Protein AF-A0A7C4N8E3-F1 (afdb_monomer_lite)

Structure (mmCIF, N/CA/C/O backbone):
data_AF-A0A7C4N8E3-F1
#
_entry.id   AF-A0A7C4N8E3-F1
#
loop_
_atom_site.group_PDB
_atom_site.id
_atom_site.type_symbol
_atom_site.label_atom_id
_atom_site.label_alt_id
_atom_site.label_comp_id
_atom_site.label_asym_id
_atom_site.label_entity_id
_atom_site.label_seq_id
_atom_site.pdbx_PDB_ins_code
_atom_site.Cartn_x
_atom_site.Cartn_y
_atom_site.Cartn_z
_atom_site.occupancy
_atom_site.B_iso_or_equiv
_atom_site.auth_seq_id
_atom_site.auth_comp_id
_atom_site.auth_asym_id
_atom_site.auth_atom_id
_atom_site.pdbx_PDB_model_num
ATOM 1 N N . GLY A 1 1 ? 19.511 17.514 -14.062 1.00 66.38 1 GLY A N 1
ATOM 2 C CA . GLY A 1 1 ? 20.733 16.800 -14.488 1.00 66.38 1 GLY A CA 1
ATOM 3 C C . GLY A 1 1 ? 20.417 15.510 -15.228 1.00 66.38 1 GLY A C 1
ATOM 4 O O . GLY A 1 1 ? 20.481 15.489 -16.450 1.00 66.38 1 GLY A O 1
ATOM 5 N N . LEU A 1 2 ? 20.024 14.453 -14.507 1.00 67.62 2 LEU A N 1
ATOM 6 C CA . LEU A 1 2 ? 19.827 13.100 -15.057 1.00 67.62 2 LEU A CA 1
ATOM 7 C C . LEU A 1 2 ? 18.689 12.976 -16.085 1.00 67.62 2 LEU A C 1
ATOM 9 O O . LEU A 1 2 ? 18.883 12.350 -17.120 1.00 67.62 2 LEU A O 1
ATOM 13 N N . ALA A 1 3 ? 17.544 13.628 -15.860 1.00 70.81 3 ALA A N 1
ATOM 14 C CA . ALA A 1 3 ? 16.432 13.615 -16.818 1.00 70.81 3 ALA A CA 1
ATOM 15 C C . ALA A 1 3 ? 16.808 14.249 -18.175 1.00 70.81 3 ALA A C 1
ATOM 17 O O . ALA A 1 3 ? 16.465 13.722 -19.230 1.00 70.81 3 ALA A O 1
ATOM 18 N N . GLY A 1 4 ? 17.581 15.343 -18.157 1.00 76.69 4 GLY A N 1
ATOM 19 C CA . GLY A 1 4 ? 18.091 15.984 -19.374 1.00 76.69 4 GLY A CA 1
ATOM 20 C C . GLY A 1 4 ? 19.106 15.109 -20.116 1.00 76.69 4 GLY A C 1
ATOM 21 O O . GLY A 1 4 ? 19.038 14.989 -21.338 1.00 76.69 4 GLY A O 1
ATOM 22 N N . LEU A 1 5 ? 19.999 14.435 -19.381 1.00 78.38 5 LEU A N 1
ATOM 23 C CA . LEU A 1 5 ? 20.924 13.455 -19.954 1.00 78.38 5 LEU A CA 1
ATOM 24 C C . LEU A 1 5 ? 20.163 12.292 -20.607 1.00 78.38 5 LEU A C 1
ATOM 26 O O . LEU A 1 5 ? 20.451 11.953 -21.753 1.00 78.38 5 LEU A O 1
ATOM 30 N N . PHE A 1 6 ? 19.164 11.731 -19.920 1.00 74.19 6 PHE A N 1
ATOM 31 C CA . PHE A 1 6 ? 18.303 10.681 -20.465 1.00 74.19 6 PHE A CA 1
ATOM 32 C C . PHE A 1 6 ? 17.595 11.142 -21.741 1.00 74.19 6 PHE A C 1
ATOM 34 O O . PHE A 1 6 ? 17.637 10.428 -22.735 1.00 74.19 6 PHE A O 1
ATOM 41 N N . GLY A 1 7 ? 17.030 12.354 -21.766 1.00 77.19 7 GLY A N 1
ATOM 42 C CA . GLY A 1 7 ? 16.389 12.914 -22.959 1.00 77.19 7 GLY A CA 1
ATOM 43 C C . GLY A 1 7 ? 17.339 13.027 -24.158 1.00 77.19 7 GLY A C 1
ATOM 44 O O . GLY A 1 7 ? 16.994 12.608 -25.262 1.00 77.19 7 GLY A O 1
ATOM 45 N N . ILE A 1 8 ? 18.566 13.515 -23.950 1.00 81.75 8 ILE A N 1
ATOM 46 C CA . ILE A 1 8 ? 19.578 13.616 -25.018 1.00 81.75 8 ILE A CA 1
ATOM 47 C C . ILE A 1 8 ? 20.002 12.226 -25.513 1.00 81.75 8 ILE A C 1
ATOM 49 O O . ILE A 1 8 ? 20.105 12.011 -26.725 1.00 81.75 8 ILE A O 1
ATOM 53 N N . LEU A 1 9 ? 20.243 11.287 -24.591 1.00 80.06 9 LEU A N 1
ATOM 54 C CA . LEU A 1 9 ? 20.583 9.895 -24.904 1.00 80.06 9 LEU A CA 1
ATOM 55 C C . LEU A 1 9 ? 19.455 9.211 -25.674 1.00 80.06 9 LEU A C 1
ATOM 57 O O . LEU A 1 9 ? 19.713 8.538 -26.670 1.00 80.06 9 LEU A O 1
ATOM 61 N N . PHE A 1 10 ? 18.216 9.431 -25.247 1.00 76.00 10 PHE A N 1
ATOM 62 C CA . PHE A 1 10 ? 17.025 8.886 -25.869 1.00 76.00 10 PHE A CA 1
ATOM 63 C C . PHE A 1 10 ? 16.863 9.425 -27.287 1.00 76.00 10 PHE A C 1
ATOM 65 O O . PHE A 1 10 ? 16.769 8.635 -28.220 1.00 76.00 10 PHE A O 1
ATOM 72 N N . VAL A 1 11 ? 16.927 10.744 -27.500 1.00 80.44 11 VAL A N 1
ATOM 73 C CA . VAL A 1 11 ? 16.796 11.336 -28.843 1.00 80.44 11 VAL A CA 1
ATOM 74 C C . VAL A 1 11 ? 17.911 10.850 -29.767 1.00 80.44 11 VAL A C 1
ATOM 76 O O . VAL A 1 11 ? 17.629 10.418 -30.877 1.00 80.44 11 VAL A O 1
ATOM 79 N N . LYS A 1 12 ? 19.175 10.845 -29.325 1.00 79.19 12 LYS A N 1
ATOM 80 C CA . LYS A 1 12 ? 20.296 10.397 -30.173 1.00 79.19 12 LYS A CA 1
ATOM 81 C C . LYS A 1 12 ? 20.322 8.884 -30.404 1.00 79.19 12 LYS A C 1
ATOM 83 O O . LYS A 1 12 ? 20.766 8.448 -31.466 1.00 79.19 12 LYS A O 1
ATOM 88 N N . GLY A 1 13 ? 19.856 8.099 -29.436 1.00 69.06 13 GLY A N 1
ATOM 89 C CA . GLY A 1 13 ? 19.751 6.642 -29.518 1.00 69.06 13 GLY A CA 1
ATOM 90 C C . GLY A 1 13 ? 18.524 6.149 -30.293 1.00 69.06 13 GLY A C 1
ATOM 91 O O . GLY A 1 13 ? 18.556 5.033 -30.808 1.00 69.06 13 GLY A O 1
ATOM 92 N N . SER A 1 14 ? 17.477 6.975 -30.425 1.00 67.75 14 SER A N 1
ATOM 93 C CA . SER A 1 14 ? 16.179 6.584 -31.001 1.00 67.75 14 SER A CA 1
ATOM 94 C C . SER A 1 14 ? 15.998 6.829 -32.496 1.00 67.75 14 SER A C 1
ATOM 96 O O . SER A 1 14 ? 15.022 6.356 -33.077 1.00 67.75 14 SER A O 1
ATOM 98 N N . LEU A 1 15 ? 16.957 7.486 -33.155 1.00 62.22 15 LEU A N 1
ATOM 99 C CA . LEU A 1 15 ? 16.863 7.912 -34.562 1.00 62.22 15 LEU A CA 1
ATOM 100 C C . LEU A 1 15 ? 16.676 6.774 -35.590 1.00 62.22 15 LEU A C 1
ATOM 102 O O . LEU A 1 15 ? 16.518 7.060 -36.775 1.00 62.22 15 LEU A O 1
ATOM 106 N N . ARG A 1 16 ? 16.721 5.496 -35.185 1.00 65.25 16 ARG A N 1
ATOM 107 C CA . ARG A 1 16 ? 16.519 4.332 -36.072 1.00 65.25 16 ARG A CA 1
ATOM 108 C C . ARG A 1 16 ? 15.580 3.256 -35.518 1.00 65.25 16 ARG A C 1
ATOM 110 O O . ARG A 1 16 ? 15.604 2.133 -36.015 1.00 65.25 16 ARG A O 1
ATOM 117 N N . ILE A 1 17 ? 14.755 3.590 -34.528 1.00 69.94 17 ILE A N 1
ATOM 118 C CA . ILE A 1 17 ? 13.863 2.612 -33.896 1.00 69.94 17 ILE A CA 1
ATOM 119 C C . ILE A 1 17 ? 12.674 2.291 -34.801 1.00 69.94 17 ILE A C 1
ATOM 121 O O . ILE A 1 17 ? 12.115 3.158 -35.478 1.00 69.94 17 ILE A O 1
ATOM 125 N N . ASN A 1 18 ? 12.214 1.043 -34.742 1.00 79.81 18 ASN A N 1
ATOM 126 C CA . ASN A 1 18 ? 10.886 0.680 -35.226 1.00 79.81 18 ASN A CA 1
ATOM 127 C C . ASN A 1 18 ? 9.786 1.412 -34.425 1.00 79.81 18 ASN A C 1
ATOM 129 O O . ASN A 1 18 ? 9.334 0.930 -33.382 1.00 79.81 18 ASN A O 1
ATOM 133 N N . LEU A 1 19 ? 9.339 2.564 -34.937 1.00 81.00 19 LEU A N 1
ATOM 134 C CA . LEU A 1 19 ? 8.334 3.410 -34.286 1.00 81.00 19 LEU A CA 1
ATOM 135 C C . LEU A 1 19 ? 7.057 2.639 -33.936 1.00 81.00 19 LEU A C 1
ATOM 137 O O . LEU A 1 19 ? 6.502 2.848 -32.865 1.00 81.00 19 LEU A O 1
ATOM 141 N N . ARG A 1 20 ? 6.619 1.693 -34.776 1.00 86.19 20 ARG A N 1
ATOM 142 C CA . ARG A 1 20 ? 5.413 0.894 -34.508 1.00 86.19 20 ARG A CA 1
ATOM 143 C C . ARG A 1 20 ? 5.550 0.062 -33.233 1.00 86.19 20 ARG A C 1
ATOM 145 O O . ARG A 1 20 ? 4.636 0.063 -32.416 1.00 86.19 20 ARG A O 1
ATOM 152 N N . ARG A 1 21 ? 6.672 -0.643 -33.049 1.00 85.38 21 ARG A N 1
ATOM 153 C CA . ARG A 1 21 ? 6.919 -1.440 -31.832 1.00 85.38 21 ARG A CA 1
ATOM 154 C C . ARG A 1 21 ? 7.093 -0.551 -30.610 1.00 85.38 21 ARG A C 1
ATOM 156 O O . ARG A 1 21 ? 6.538 -0.853 -29.561 1.00 85.38 21 ARG A O 1
ATOM 163 N N . PHE A 1 22 ? 7.830 0.545 -30.771 1.00 84.62 22 PHE A N 1
ATOM 164 C CA . PHE A 1 22 ? 8.038 1.515 -29.705 1.00 84.62 22 PHE A CA 1
ATOM 165 C C . PHE A 1 22 ? 6.708 2.094 -29.208 1.00 84.62 22 PHE A C 1
ATOM 167 O O . PHE A 1 22 ? 6.406 1.959 -28.027 1.00 84.62 22 PHE A O 1
ATOM 174 N N . PHE A 1 23 ? 5.886 2.650 -30.105 1.00 87.88 23 PHE A N 1
ATOM 175 C CA . PHE A 1 23 ? 4.585 3.229 -29.757 1.00 87.88 23 PHE A CA 1
ATOM 176 C C . PHE A 1 23 ? 3.578 2.194 -29.253 1.00 87.88 23 PHE A C 1
ATOM 178 O O . PHE A 1 23 ? 2.777 2.513 -28.382 1.00 87.88 23 PHE A O 1
ATOM 185 N N . ALA A 1 24 ? 3.621 0.952 -29.746 1.00 90.56 24 ALA A N 1
ATOM 186 C CA . ALA A 1 24 ? 2.772 -0.113 -29.213 1.00 90.56 24 ALA A CA 1
ATOM 187 C C . ALA A 1 24 ? 3.111 -0.427 -27.746 1.00 90.56 24 ALA A C 1
ATOM 189 O O . ALA A 1 24 ? 2.210 -0.552 -26.920 1.00 90.56 24 ALA A O 1
ATOM 190 N N . VAL A 1 25 ? 4.402 -0.518 -27.409 1.00 89.69 25 VAL A N 1
ATOM 191 C CA . VAL A 1 25 ? 4.844 -0.816 -26.039 1.00 89.69 25 VAL A CA 1
ATOM 192 C C . VAL A 1 25 ? 4.636 0.374 -25.114 1.00 89.69 25 VAL A C 1
ATOM 194 O O . VAL A 1 25 ? 4.074 0.200 -24.037 1.00 89.69 25 VAL A O 1
ATOM 197 N N . THR A 1 26 ? 5.018 1.586 -25.518 1.00 87.12 26 THR A N 1
ATOM 198 C CA . THR A 1 26 ? 4.759 2.776 -24.695 1.00 87.12 26 THR A CA 1
ATOM 199 C C . THR A 1 26 ? 3.264 3.021 -24.521 1.00 87.12 26 THR A C 1
ATOM 201 O O . THR A 1 26 ? 2.840 3.325 -23.412 1.00 87.12 26 THR A O 1
ATOM 204 N N . GLY A 1 27 ? 2.454 2.812 -25.562 1.00 91.88 27 GLY A N 1
ATOM 205 C CA . GLY A 1 27 ? 0.995 2.894 -25.490 1.00 91.88 27 GLY A CA 1
ATOM 206 C C . GLY A 1 27 ? 0.394 1.891 -24.506 1.00 91.88 27 GLY A C 1
ATOM 207 O O . GLY A 1 27 ? -0.435 2.273 -23.683 1.00 91.88 27 GLY A O 1
ATOM 208 N N . LEU A 1 28 ? 0.858 0.635 -24.522 1.00 93.06 28 LEU A N 1
ATOM 209 C CA . LEU A 1 28 ? 0.438 -0.373 -23.544 1.00 93.06 28 LEU A CA 1
ATOM 210 C C . LEU A 1 28 ? 0.781 0.056 -22.113 1.00 93.06 28 LEU A C 1
ATOM 212 O O . LEU A 1 28 ? -0.074 -0.023 -21.234 1.00 93.06 28 LEU A O 1
ATOM 216 N N . VAL A 1 29 ? 2.004 0.536 -21.868 1.00 89.62 29 VAL A N 1
ATOM 217 C CA . VAL A 1 29 ? 2.392 0.955 -20.513 1.00 89.62 29 VAL A CA 1
ATOM 218 C C . VAL A 1 29 ? 1.624 2.198 -20.058 1.00 89.62 29 VAL A C 1
ATOM 220 O O . VAL A 1 29 ? 1.223 2.278 -18.899 1.00 89.62 29 VAL A O 1
ATOM 223 N N . LEU A 1 30 ? 1.353 3.144 -20.958 1.00 90.38 30 LEU A N 1
ATOM 224 C CA . LEU A 1 30 ? 0.494 4.290 -20.654 1.00 90.38 30 LEU A CA 1
ATOM 225 C C . LEU A 1 30 ? -0.927 3.849 -20.289 1.00 90.38 30 LEU A C 1
ATOM 227 O O . LEU A 1 30 ? -1.504 4.398 -19.357 1.00 90.38 30 LEU A O 1
ATOM 231 N N . LEU A 1 31 ? -1.475 2.831 -20.955 1.00 93.81 31 LEU A N 1
ATOM 232 C CA . LEU A 1 31 ? -2.786 2.277 -20.613 1.00 93.81 31 LEU A CA 1
ATOM 233 C C . LEU A 1 31 ? -2.777 1.653 -19.209 1.00 93.81 31 LEU A C 1
ATOM 235 O O . LEU A 1 31 ? -3.699 1.887 -18.430 1.00 93.81 31 LEU A O 1
ATOM 239 N N . VAL A 1 32 ? -1.703 0.947 -18.841 1.00 92.00 32 VAL A N 1
ATOM 240 C CA . VAL A 1 32 ? -1.506 0.442 -17.469 1.00 92.00 32 VAL A CA 1
ATOM 241 C C . VAL A 1 32 ? -1.446 1.591 -16.454 1.00 92.00 32 VAL A C 1
ATOM 243 O O . VAL A 1 32 ? -2.058 1.501 -15.390 1.00 92.00 32 VAL A O 1
ATOM 246 N N . LEU A 1 33 ? -0.767 2.697 -16.779 1.00 91.31 33 LEU A N 1
ATOM 247 C CA . LEU A 1 33 ? -0.725 3.886 -15.921 1.00 91.31 33 LEU A CA 1
ATOM 248 C C . LEU A 1 33 ? -2.118 4.509 -15.748 1.00 91.31 33 LEU A C 1
ATOM 250 O O . LEU A 1 33 ? -2.495 4.858 -14.633 1.00 91.31 33 LEU A O 1
ATOM 254 N N . VAL A 1 34 ? -2.895 4.617 -16.827 1.00 94.19 34 VAL A N 1
ATOM 255 C CA . VAL A 1 34 ? -4.281 5.104 -16.773 1.00 94.19 34 VAL A CA 1
ATOM 256 C C . VAL A 1 34 ? -5.134 4.194 -15.894 1.00 94.19 34 VAL A C 1
ATOM 258 O O . VAL A 1 34 ? -5.826 4.690 -15.010 1.00 94.19 34 VAL A O 1
ATOM 261 N N . ALA A 1 35 ? -5.042 2.873 -16.065 1.00 92.94 35 ALA A N 1
ATOM 262 C CA . ALA A 1 35 ? -5.764 1.915 -15.229 1.00 92.94 35 ALA A CA 1
ATOM 263 C C . ALA A 1 35 ? -5.405 2.067 -13.741 1.00 92.94 35 ALA A C 1
ATOM 265 O O . ALA A 1 35 ? -6.290 2.027 -12.887 1.00 92.94 35 ALA A O 1
ATOM 266 N N . ARG A 1 36 ? -4.127 2.316 -13.427 1.00 93.06 36 ARG A N 1
ATOM 267 C CA . ARG A 1 36 ? -3.678 2.614 -12.062 1.00 93.06 36 ARG A CA 1
ATOM 268 C C . ARG A 1 36 ? -4.306 3.896 -11.515 1.00 93.06 36 ARG A C 1
ATOM 270 O O . ARG A 1 36 ? -4.778 3.890 -10.383 1.0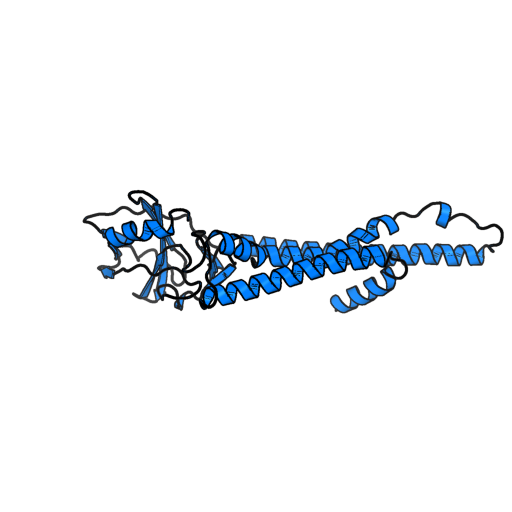0 93.06 36 ARG A O 1
ATOM 277 N N . LEU A 1 37 ? -4.312 4.980 -12.290 1.00 93.69 37 LEU A N 1
ATOM 278 C CA . LEU A 1 37 ? -4.919 6.246 -11.863 1.00 93.69 37 LEU A CA 1
ATOM 279 C C . LEU A 1 37 ? -6.419 6.081 -11.603 1.00 93.69 37 LEU A C 1
ATOM 281 O O . LEU A 1 37 ? -6.907 6.540 -10.577 1.00 93.69 37 LEU A O 1
ATOM 285 N N . VAL A 1 38 ? -7.121 5.356 -12.477 1.00 94.56 38 VAL A N 1
ATOM 286 C CA . VAL A 1 38 ? -8.542 5.027 -12.297 1.00 94.56 38 VAL A CA 1
ATOM 287 C C . VAL A 1 38 ? -8.762 4.194 -11.034 1.00 94.56 38 VAL A C 1
ATOM 289 O O . VAL A 1 38 ? -9.665 4.502 -10.263 1.00 94.56 38 VAL A O 1
ATOM 292 N N . ALA A 1 39 ? -7.933 3.177 -10.782 1.00 92.94 39 ALA A N 1
ATOM 293 C CA . ALA A 1 39 ? -8.012 2.388 -9.553 1.00 92.94 39 ALA A CA 1
ATOM 294 C C . ALA A 1 39 ? -7.780 3.254 -8.303 1.00 92.94 39 ALA A C 1
ATOM 296 O O . ALA A 1 39 ? -8.496 3.095 -7.320 1.00 92.94 39 ALA A O 1
ATOM 297 N N . GLY A 1 40 ? -6.841 4.205 -8.362 1.00 91.62 40 GLY A N 1
ATOM 298 C CA . GLY A 1 40 ? -6.623 5.201 -7.310 1.00 91.62 40 GLY A CA 1
ATOM 299 C C . GLY A 1 40 ? -7.859 6.061 -7.065 1.00 91.62 40 GLY A C 1
ATOM 300 O O . GLY A 1 40 ? -8.323 6.157 -5.939 1.00 91.62 40 GLY A O 1
ATOM 301 N N . SER A 1 41 ? -8.461 6.614 -8.117 1.00 92.81 41 SER A N 1
ATOM 302 C CA . SER A 1 41 ? -9.701 7.387 -7.979 1.00 92.81 41 SER A CA 1
ATOM 303 C C . SER A 1 41 ? -10.848 6.554 -7.405 1.00 92.81 41 SER A C 1
ATOM 305 O O . SER A 1 41 ? -11.580 7.034 -6.547 1.00 92.81 41 SER A O 1
ATOM 307 N N . LEU A 1 42 ? -11.001 5.300 -7.842 1.00 92.56 42 LEU A N 1
ATOM 308 C CA . LEU A 1 42 ? -12.001 4.388 -7.283 1.00 92.56 42 LEU A CA 1
ATOM 309 C C . LEU A 1 42 ? -11.760 4.129 -5.794 1.00 92.56 42 LEU A C 1
ATOM 311 O O . LEU A 1 42 ? -12.721 4.119 -5.033 1.00 92.56 42 LEU A O 1
ATOM 315 N N . HIS A 1 43 ? -10.501 3.966 -5.381 1.00 90.69 43 HIS A N 1
ATOM 316 C CA . HIS A 1 43 ? -10.134 3.811 -3.975 1.00 90.69 43 HIS A CA 1
ATOM 317 C C . HIS A 1 43 ? -10.635 4.986 -3.123 1.00 90.69 43 HIS A C 1
ATOM 319 O O . HIS A 1 43 ? -11.340 4.759 -2.142 1.00 90.69 43 HIS A O 1
ATOM 325 N N . GLU A 1 44 ? -10.366 6.223 -3.547 1.00 90.50 44 GLU A N 1
ATOM 326 C CA . GLU A 1 44 ? -10.842 7.433 -2.858 1.00 90.50 44 GLU A CA 1
ATOM 327 C C . GLU A 1 44 ? -12.379 7.494 -2.792 1.00 90.50 44 GLU A C 1
ATOM 329 O O . GLU A 1 44 ? -12.965 7.839 -1.766 1.00 90.50 44 GLU A O 1
ATOM 334 N N . PHE A 1 45 ? -13.071 7.100 -3.867 1.00 92.12 45 PHE A N 1
ATOM 335 C CA . PHE A 1 45 ? -14.536 7.061 -3.868 1.00 92.12 45 PHE A CA 1
ATOM 336 C C . PHE A 1 45 ? -15.121 5.996 -2.934 1.00 92.12 45 PHE A C 1
ATOM 338 O O . PHE A 1 45 ? -16.191 6.223 -2.361 1.00 92.12 45 PHE A O 1
ATOM 345 N N . PHE A 1 46 ? -14.449 4.852 -2.773 1.00 90.75 46 PHE A N 1
ATOM 346 C CA . PHE A 1 46 ? -14.844 3.839 -1.792 1.00 90.75 46 PHE A CA 1
ATOM 347 C C . PHE A 1 46 ? -14.631 4.331 -0.364 1.00 90.75 46 PHE A C 1
ATOM 349 O O . PHE A 1 46 ? -15.458 4.046 0.498 1.00 90.75 46 PHE A O 1
ATOM 356 N N . GLU A 1 47 ? -13.562 5.088 -0.122 1.00 88.56 47 GLU A N 1
ATOM 357 C CA . GLU A 1 47 ? -13.265 5.651 1.192 1.00 88.56 47 GLU A CA 1
ATOM 358 C C . GLU A 1 47 ? -14.317 6.668 1.646 1.00 88.56 47 GLU A C 1
ATOM 360 O O . GLU A 1 47 ? -14.782 6.614 2.784 1.00 88.56 47 GLU A O 1
ATOM 365 N N . VAL A 1 48 ? -14.761 7.542 0.739 1.00 88.69 48 VAL A N 1
ATOM 366 C CA . VAL A 1 48 ? -15.815 8.536 1.018 1.00 88.69 48 VAL A CA 1
ATOM 367 C C 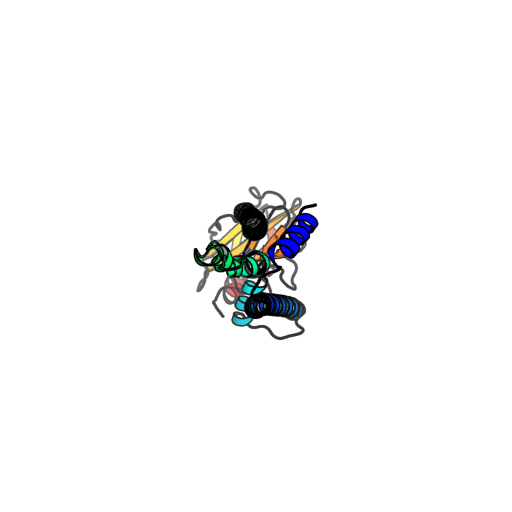. VAL A 1 48 ? -17.223 7.909 1.025 1.00 88.69 48 VAL A C 1
ATOM 369 O O . VAL A 1 48 ? -18.195 8.552 1.417 1.00 88.69 48 VAL A O 1
ATOM 372 N N . GLY A 1 49 ? -17.361 6.646 0.611 1.00 87.19 49 GLY A N 1
ATOM 373 C CA . GLY A 1 49 ? -18.647 5.947 0.554 1.00 87.19 49 GLY A CA 1
ATOM 374 C C . GLY A 1 49 ? -19.547 6.375 -0.611 1.00 87.19 49 GLY A C 1
ATOM 375 O O . GLY A 1 49 ? -20.749 6.119 -0.580 1.00 87.19 49 GLY A O 1
ATOM 376 N N . LEU A 1 50 ? -18.989 7.013 -1.649 1.00 89.75 50 LEU A N 1
ATOM 377 C CA . LEU A 1 50 ? -19.749 7.437 -2.833 1.00 89.75 50 LEU A CA 1
ATOM 378 C C . LEU A 1 50 ? -20.131 6.249 -3.730 1.00 89.75 50 LEU A C 1
ATOM 380 O O . LEU A 1 50 ? -21.163 6.274 -4.398 1.00 89.75 50 LEU A O 1
ATOM 384 N N . VAL A 1 51 ? -19.291 5.213 -3.758 1.00 89.44 51 VAL A N 1
ATOM 385 C CA . VAL A 1 51 ? -19.496 4.000 -4.559 1.00 89.44 51 VAL A CA 1
ATOM 386 C C . VAL A 1 51 ? -19.485 2.788 -3.624 1.00 89.44 51 VAL A C 1
ATOM 388 O O . VAL A 1 51 ? -18.621 2.715 -2.749 1.00 89.44 51 VAL A O 1
ATOM 391 N N . PRO A 1 52 ? -20.405 1.818 -3.779 1.00 87.38 52 PRO A N 1
ATOM 392 C CA . PRO A 1 52 ? -20.358 0.595 -2.989 1.00 87.38 52 PRO A CA 1
ATOM 393 C C . PRO A 1 52 ? -19.101 -0.212 -3.324 1.00 87.38 52 PRO A C 1
ATOM 395 O O . PRO A 1 52 ? -18.743 -0.385 -4.491 1.00 87.38 52 PRO A O 1
ATOM 398 N N . SER A 1 53 ? -18.447 -0.741 -2.295 1.00 86.56 53 SER A N 1
ATOM 399 C CA . SER A 1 53 ? -17.261 -1.581 -2.426 1.00 86.56 53 SER A CA 1
ATOM 400 C C . SER A 1 53 ? -17.554 -3.023 -2.013 1.00 86.56 53 SER A C 1
ATOM 402 O O . SER A 1 53 ? -18.487 -3.315 -1.264 1.00 86.56 53 SER A O 1
ATOM 404 N N . THR A 1 54 ? -16.748 -3.951 -2.527 1.00 88.81 54 THR A N 1
ATOM 405 C CA . THR A 1 54 ? -16.725 -5.346 -2.074 1.00 88.81 54 THR A CA 1
ATOM 406 C C . THR A 1 54 ? -15.301 -5.718 -1.653 1.00 88.81 54 THR A C 1
ATOM 408 O O . THR A 1 54 ? -14.346 -5.140 -2.187 1.00 88.81 54 THR A O 1
ATOM 411 N N . PRO A 1 55 ? -15.113 -6.692 -0.742 1.00 85.19 55 PRO A N 1
ATOM 412 C CA . PRO A 1 55 ? -13.779 -7.132 -0.320 1.00 85.19 55 PRO A CA 1
ATOM 413 C C . PRO A 1 55 ? -12.892 -7.580 -1.491 1.00 85.19 55 PRO A C 1
ATOM 415 O O . PRO A 1 55 ? -11.712 -7.228 -1.567 1.00 85.19 55 PRO A O 1
ATOM 418 N N . ALA A 1 56 ? -13.479 -8.295 -2.456 1.00 88.81 56 ALA A N 1
ATOM 419 C CA . ALA A 1 56 ? -12.802 -8.706 -3.682 1.00 88.81 56 ALA A CA 1
ATOM 420 C C . ALA A 1 56 ? -12.324 -7.499 -4.507 1.00 88.81 56 ALA A C 1
ATOM 422 O O . ALA A 1 56 ? -11.161 -7.447 -4.916 1.00 88.81 56 ALA A O 1
ATOM 423 N N . LEU A 1 57 ? -13.185 -6.494 -4.700 1.00 90.94 57 LEU A N 1
ATOM 424 C CA . LEU A 1 57 ? -12.835 -5.281 -5.441 1.00 90.94 57 LEU A CA 1
ATOM 425 C C . LEU A 1 57 ? -11.713 -4.497 -4.751 1.00 90.94 57 LEU A C 1
ATOM 427 O O . LEU A 1 57 ? -10.766 -4.081 -5.413 1.00 90.94 57 LEU A O 1
ATOM 431 N N . LEU A 1 58 ? -11.766 -4.354 -3.426 1.00 90.75 58 LEU A N 1
ATOM 432 C CA . LEU A 1 58 ? -10.740 -3.647 -2.650 1.00 90.75 58 LEU A CA 1
ATOM 433 C C . LEU A 1 58 ? -9.413 -4.403 -2.564 1.00 90.75 58 LEU A C 1
ATOM 435 O O . LEU A 1 58 ? -8.366 -3.777 -2.412 1.00 90.75 58 LEU A O 1
ATOM 439 N N . THR A 1 59 ? -9.426 -5.727 -2.714 1.00 90.69 59 THR A N 1
ATOM 440 C CA . THR A 1 59 ? -8.195 -6.518 -2.861 1.00 90.69 59 THR A CA 1
ATOM 441 C C . THR A 1 59 ? -7.514 -6.202 -4.193 1.00 90.69 59 THR A C 1
ATOM 443 O O . THR A 1 59 ? -6.309 -5.961 -4.235 1.00 90.69 59 THR A O 1
ATOM 446 N N . VAL A 1 60 ? -8.283 -6.160 -5.288 1.00 92.38 60 VAL A N 1
ATOM 447 C CA . VAL A 1 60 ? -7.755 -5.848 -6.627 1.00 92.38 60 VAL A CA 1
ATOM 448 C C . VAL A 1 60 ? -7.288 -4.398 -6.702 1.00 92.38 60 VAL A C 1
ATOM 450 O O . VAL A 1 60 ? -6.164 -4.133 -7.125 1.00 92.38 60 VAL A O 1
ATOM 453 N N . VAL A 1 61 ? -8.124 -3.456 -6.263 1.00 92.19 61 VAL A N 1
ATOM 454 C CA . VAL A 1 61 ? -7.779 -2.031 -6.253 1.00 92.19 61 VAL A CA 1
ATOM 455 C C . VAL A 1 61 ? -6.582 -1.786 -5.345 1.00 92.19 61 VAL A C 1
ATOM 457 O O . VAL A 1 61 ? -5.622 -1.171 -5.800 1.00 92.19 61 VAL A O 1
ATOM 460 N N . GLY A 1 62 ? -6.579 -2.351 -4.132 1.00 90.62 62 GLY A N 1
ATOM 461 C CA . GLY A 1 62 ? -5.452 -2.301 -3.199 1.00 90.62 62 GLY A CA 1
ATOM 462 C C . GLY A 1 62 ? -4.145 -2.756 -3.842 1.00 90.62 62 GLY A C 1
ATOM 463 O O . GLY A 1 62 ? -3.157 -2.027 -3.803 1.00 90.62 62 GLY A O 1
ATOM 464 N N . PHE A 1 63 ? -4.157 -3.897 -4.536 1.00 91.25 63 PHE A N 1
ATOM 465 C CA . PHE A 1 63 ? -2.989 -4.395 -5.262 1.00 91.25 63 PHE A CA 1
ATOM 466 C C . PHE A 1 63 ? -2.493 -3.422 -6.342 1.00 91.25 63 PHE A C 1
ATOM 468 O O . PHE A 1 63 ? -1.285 -3.233 -6.477 1.00 91.25 63 PHE A O 1
ATOM 475 N N . ILE A 1 64 ? -3.396 -2.790 -7.099 1.00 91.56 64 ILE A N 1
ATOM 476 C CA . ILE A 1 64 ? -3.035 -1.857 -8.179 1.00 91.56 64 ILE A CA 1
ATOM 477 C C . ILE A 1 64 ? -2.459 -0.549 -7.623 1.00 91.56 64 ILE A C 1
ATOM 479 O O . ILE A 1 64 ? -1.498 -0.012 -8.183 1.00 91.56 64 ILE A O 1
ATOM 483 N N . VAL A 1 65 ? -3.042 -0.023 -6.544 1.00 90.31 65 VAL A N 1
ATOM 484 C CA . VAL A 1 65 ? -2.652 1.276 -5.970 1.00 90.31 65 VAL A CA 1
ATOM 485 C C . VAL A 1 65 ? -1.446 1.178 -5.036 1.00 90.31 65 VAL A C 1
ATOM 487 O O . VAL A 1 65 ? -0.806 2.197 -4.779 1.00 90.31 65 VAL A O 1
ATOM 490 N N . LYS A 1 66 ? -1.096 -0.040 -4.598 1.00 89.31 66 LYS A N 1
ATOM 491 C CA . LYS A 1 66 ? 0.046 -0.334 -3.728 1.00 89.31 66 LYS A CA 1
ATOM 492 C C . LYS A 1 66 ? 1.331 0.345 -4.217 1.00 89.31 66 LYS A C 1
ATOM 494 O O . LYS A 1 66 ? 1.644 0.333 -5.413 1.00 89.31 66 LYS A O 1
ATOM 499 N N . GLY A 1 67 ? 2.119 0.886 -3.285 1.00 85.94 67 GLY A N 1
ATOM 500 C CA . GLY A 1 67 ? 3.346 1.626 -3.603 1.00 85.94 67 GLY A CA 1
ATOM 501 C C . GLY A 1 67 ? 4.351 0.792 -4.405 1.00 85.94 67 GLY A C 1
ATOM 502 O O . GLY A 1 67 ? 4.905 1.263 -5.398 1.00 85.94 67 GLY A O 1
ATOM 503 N N . SER A 1 68 ? 4.509 -0.487 -4.054 1.00 86.06 68 SER A N 1
ATOM 504 C CA . SER A 1 68 ? 5.375 -1.422 -4.782 1.00 86.06 68 SER A CA 1
ATOM 505 C C . SER A 1 68 ? 4.905 -1.667 -6.220 1.00 86.06 68 SER A C 1
ATOM 507 O O . SER A 1 68 ? 5.713 -1.589 -7.146 1.00 86.06 68 SER A O 1
ATOM 509 N N . THR A 1 69 ? 3.603 -1.879 -6.439 1.00 88.88 69 THR A N 1
ATOM 510 C CA . THR A 1 69 ? 3.010 -2.016 -7.781 1.00 88.88 69 THR A CA 1
ATOM 511 C C . THR A 1 69 ? 3.212 -0.754 -8.614 1.00 88.88 69 THR A C 1
ATOM 513 O O . THR A 1 69 ? 3.613 -0.842 -9.776 1.00 88.88 69 THR A O 1
ATOM 516 N N . SER A 1 70 ? 3.027 0.427 -8.017 1.00 88.50 70 SER A N 1
ATOM 517 C CA . SER A 1 70 ? 3.338 1.706 -8.662 1.00 88.50 70 SER A CA 1
ATOM 518 C C . SER A 1 70 ? 4.795 1.770 -9.125 1.00 88.50 70 SER A C 1
ATOM 520 O O . SER A 1 70 ? 5.057 2.124 -10.278 1.00 88.50 70 SER A O 1
ATOM 522 N N . THR A 1 71 ? 5.750 1.390 -8.272 1.00 90.31 71 THR A N 1
ATOM 523 C CA . THR A 1 71 ? 7.168 1.376 -8.654 1.00 90.31 71 THR A CA 1
ATOM 524 C C . THR A 1 71 ? 7.443 0.386 -9.785 1.00 90.31 71 THR A C 1
ATOM 526 O O . THR A 1 71 ? 8.167 0.730 -10.719 1.00 90.31 71 THR A O 1
ATOM 529 N N . PHE A 1 72 ? 6.825 -0.799 -9.783 1.00 90.75 72 PHE A N 1
ATOM 530 C CA . PHE A 1 72 ? 6.949 -1.745 -10.898 1.00 90.75 72 PHE A CA 1
ATOM 531 C C . PHE A 1 72 ? 6.398 -1.186 -12.214 1.00 90.75 72 PHE A C 1
ATOM 533 O O . PHE A 1 72 ? 7.035 -1.355 -13.255 1.00 90.75 72 PHE A O 1
ATOM 540 N N . ILE A 1 73 ? 5.268 -0.473 -12.185 1.00 90.25 73 ILE A N 1
ATOM 541 C CA . ILE A 1 73 ? 4.714 0.203 -13.369 1.00 90.25 73 ILE A CA 1
ATOM 542 C C . ILE A 1 73 ? 5.683 1.281 -13.880 1.00 90.25 73 ILE A C 1
ATOM 544 O O . ILE A 1 73 ? 5.933 1.356 -15.084 1.00 90.25 73 ILE A O 1
ATOM 548 N N . LEU A 1 74 ? 6.281 2.083 -12.990 1.00 90.00 74 LEU A N 1
ATOM 549 C CA . LEU A 1 74 ? 7.280 3.095 -13.366 1.00 90.00 74 LEU A CA 1
ATOM 550 C C . LEU A 1 74 ? 8.552 2.462 -13.950 1.00 90.00 74 LEU A C 1
ATOM 552 O O . LEU A 1 74 ? 9.063 2.930 -14.969 1.00 90.00 74 LEU A O 1
ATOM 556 N N . ILE A 1 75 ? 9.036 1.370 -13.354 1.00 92.38 75 ILE A N 1
ATOM 557 C CA . ILE A 1 75 ? 10.158 0.586 -13.886 1.00 92.38 75 ILE A CA 1
ATOM 558 C C . ILE A 1 75 ? 9.814 0.061 -15.281 1.00 92.38 75 ILE A C 1
ATOM 560 O O . ILE A 1 75 ? 10.620 0.215 -16.195 1.00 92.38 75 ILE A O 1
ATOM 564 N N . ALA A 1 76 ? 8.620 -0.500 -15.481 1.00 91.69 76 ALA A N 1
ATOM 565 C CA . ALA A 1 76 ? 8.176 -0.997 -16.781 1.00 91.69 76 ALA A CA 1
ATOM 566 C C . ALA A 1 76 ? 8.092 0.123 -17.835 1.00 91.69 76 ALA A C 1
ATOM 568 O O . ALA A 1 76 ? 8.515 -0.082 -18.974 1.00 91.69 76 ALA A O 1
ATOM 569 N N . LEU A 1 77 ? 7.625 1.317 -17.452 1.00 89.81 77 LEU A N 1
ATOM 570 C CA . LEU A 1 77 ? 7.540 2.500 -18.322 1.00 89.81 77 LEU A CA 1
ATOM 571 C C . LEU A 1 77 ? 8.908 2.956 -18.829 1.00 89.81 77 LEU A C 1
ATOM 573 O O . LEU A 1 77 ? 9.029 3.380 -19.977 1.00 89.81 77 LEU A O 1
ATOM 577 N N . ILE A 1 78 ? 9.935 2.839 -17.994 1.00 89.19 78 ILE A N 1
ATOM 578 C CA . ILE A 1 78 ? 11.305 3.227 -18.336 1.00 89.19 78 ILE A CA 1
ATOM 579 C C . ILE A 1 78 ? 12.026 2.089 -19.079 1.00 89.19 78 ILE A C 1
ATOM 581 O O . ILE A 1 78 ? 12.700 2.323 -20.082 1.00 89.19 78 ILE A O 1
ATOM 585 N N . ALA A 1 79 ? 11.872 0.847 -18.616 1.00 91.88 79 ALA A N 1
ATOM 586 C CA . ALA A 1 79 ? 12.639 -0.300 -19.090 1.00 91.88 79 ALA A CA 1
ATOM 587 C C . ALA A 1 79 ? 12.103 -0.897 -20.397 1.00 91.88 79 ALA A C 1
ATOM 589 O O . ALA A 1 79 ? 12.887 -1.146 -21.314 1.00 91.88 79 ALA A O 1
ATOM 590 N N . LEU A 1 80 ? 10.790 -1.132 -20.520 1.00 91.69 80 LEU A N 1
ATOM 591 C CA . LEU A 1 80 ? 10.226 -1.858 -21.667 1.00 91.69 80 LEU A CA 1
ATOM 592 C C . LEU A 1 80 ? 10.513 -1.185 -23.018 1.00 91.69 80 LEU A C 1
ATOM 594 O O . LEU A 1 80 ? 10.932 -1.895 -23.937 1.00 91.69 80 LEU A O 1
ATOM 598 N N . PRO A 1 81 ? 10.378 0.147 -23.178 1.00 86.94 81 PRO A N 1
ATOM 599 C CA . PRO A 1 81 ? 10.674 0.791 -24.457 1.00 86.94 81 PRO A CA 1
ATOM 600 C C . PRO A 1 81 ? 12.142 0.639 -24.872 1.00 86.94 81 PRO A C 1
ATOM 602 O O . PRO A 1 81 ? 12.438 0.526 -26.060 1.00 86.94 81 PRO A O 1
ATOM 605 N N . VAL A 1 82 ? 13.057 0.595 -23.900 1.00 87.31 82 VAL A N 1
ATOM 606 C CA . VAL A 1 82 ? 14.497 0.406 -24.117 1.00 87.31 82 VAL A CA 1
ATOM 607 C C . VAL A 1 82 ? 14.825 -1.062 -24.404 1.00 87.31 82 VAL A C 1
ATOM 609 O O . VAL A 1 82 ? 15.628 -1.352 -25.289 1.00 87.31 82 VAL A O 1
ATOM 612 N N . LEU A 1 83 ? 14.161 -2.007 -23.732 1.00 88.88 83 LEU A N 1
ATOM 613 C CA . LEU A 1 83 ? 14.330 -3.445 -23.971 1.00 88.88 83 LEU A CA 1
ATOM 614 C C . LEU A 1 83 ? 13.914 -3.855 -25.390 1.00 88.88 83 LEU A C 1
ATOM 616 O O . LEU A 1 83 ? 14.559 -4.707 -25.996 1.00 88.88 83 LEU A O 1
ATOM 620 N N . VAL A 1 84 ? 12.901 -3.209 -25.971 1.00 87.75 84 VAL A N 1
ATOM 621 C CA . VAL A 1 84 ? 12.496 -3.434 -27.374 1.00 87.75 84 VAL A CA 1
ATOM 622 C C . VAL A 1 84 ? 13.611 -3.077 -28.367 1.00 87.75 84 VAL A C 1
ATOM 624 O O . VAL A 1 84 ? 13.629 -3.614 -29.476 1.00 87.75 84 VAL A O 1
ATOM 627 N N . MET A 1 85 ? 14.569 -2.230 -27.972 1.00 83.62 85 MET A N 1
ATOM 628 C CA . MET A 1 85 ? 15.727 -1.848 -28.791 1.00 83.62 85 MET A CA 1
ATOM 629 C C . MET A 1 85 ? 16.871 -2.878 -28.737 1.00 83.62 85 MET A C 1
ATOM 631 O O . MET A 1 85 ? 17.791 -2.803 -29.549 1.00 83.62 85 MET A O 1
ATOM 635 N N . LEU A 1 86 ? 16.827 -3.878 -27.842 1.00 84.50 86 LEU A N 1
ATOM 636 C CA . LEU A 1 86 ? 17.868 -4.915 -27.707 1.00 84.50 86 LEU A CA 1
ATOM 637 C C . LEU A 1 86 ? 18.271 -5.593 -29.032 1.00 84.50 86 LEU A C 1
ATOM 639 O O . LEU A 1 86 ? 19.469 -5.786 -29.258 1.00 84.50 86 LEU A O 1
ATOM 643 N N . PRO A 1 87 ? 17.336 -5.958 -29.933 1.00 83.88 87 PRO A N 1
ATOM 644 C CA . PRO A 1 87 ? 17.698 -6.579 -31.204 1.00 83.88 87 PRO A CA 1
ATOM 645 C C . PRO A 1 87 ? 18.509 -5.658 -32.124 1.00 83.88 87 PRO A C 1
ATOM 647 O O . PRO A 1 87 ? 19.274 -6.161 -32.945 1.00 83.88 87 PRO A O 1
ATOM 650 N N . GLU A 1 88 ? 18.366 -4.334 -31.994 1.00 79.75 88 GLU A N 1
ATOM 651 C CA . GLU A 1 88 ? 19.060 -3.335 -32.822 1.00 79.75 88 GLU A CA 1
ATOM 652 C C . GLU A 1 88 ? 20.546 -3.199 -32.448 1.00 79.75 88 GLU A C 1
ATOM 654 O O . GLU A 1 88 ? 21.359 -2.803 -33.282 1.00 79.75 88 GLU A O 1
ATOM 659 N N . LEU A 1 89 ? 20.936 -3.631 -31.241 1.00 79.25 89 LEU A N 1
ATOM 660 C CA . LEU A 1 89 ? 22.341 -3.696 -30.816 1.00 79.25 89 LEU A CA 1
ATOM 661 C C . LEU A 1 89 ? 23.147 -4.759 -31.567 1.00 79.25 89 LEU A C 1
ATOM 663 O O . LEU A 1 89 ? 24.381 -4.696 -31.600 1.00 79.25 89 LEU A O 1
ATOM 667 N N . ARG A 1 90 ? 22.474 -5.772 -32.129 1.00 82.00 90 ARG A N 1
ATOM 668 C CA . ARG A 1 90 ? 23.137 -6.850 -32.866 1.00 82.00 90 ARG A CA 1
ATOM 669 C C . ARG A 1 90 ? 23.612 -6.309 -34.212 1.00 82.00 90 ARG A C 1
ATOM 671 O O . ARG A 1 90 ? 22.831 -6.150 -35.148 1.00 82.00 90 ARG A O 1
ATOM 678 N N . LEU A 1 91 ? 24.917 -6.057 -34.315 1.00 80.25 91 LEU A N 1
ATOM 679 C CA . LEU A 1 91 ? 25.555 -5.673 -35.572 1.00 8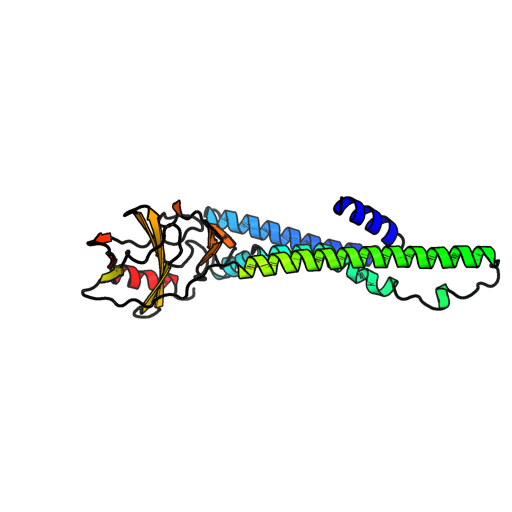0.25 91 LEU A CA 1
ATOM 680 C C . LEU A 1 91 ? 25.475 -6.833 -36.565 1.00 80.25 91 LEU A C 1
ATOM 682 O O . LEU A 1 91 ? 26.135 -7.856 -36.396 1.00 80.25 91 LEU A O 1
ATOM 686 N N . ARG A 1 92 ? 24.674 -6.660 -37.618 1.00 81.81 92 ARG A N 1
ATOM 687 C CA . ARG A 1 92 ? 24.628 -7.612 -38.728 1.00 81.81 92 ARG A CA 1
ATOM 688 C C . ARG A 1 92 ? 25.878 -7.439 -39.601 1.00 81.81 92 ARG A C 1
ATOM 690 O O . ARG A 1 92 ? 26.174 -6.297 -39.965 1.00 81.81 92 ARG A O 1
ATOM 697 N N . PRO A 1 93 ? 26.579 -8.523 -39.985 1.00 81.06 93 PRO A N 1
ATOM 698 C CA . PRO A 1 93 ? 27.766 -8.447 -40.845 1.00 81.06 93 PRO A CA 1
ATOM 699 C C . PRO A 1 93 ? 27.507 -7.695 -42.158 1.00 81.06 93 PRO A C 1
ATOM 701 O O . PRO A 1 93 ? 28.340 -6.914 -42.609 1.00 81.06 93 PRO A O 1
ATOM 704 N N . GLU A 1 94 ? 26.299 -7.846 -42.704 1.00 82.81 94 GLU A N 1
ATOM 705 C CA . GLU A 1 94 ? 25.799 -7.162 -43.904 1.00 82.81 94 GLU A CA 1
ATOM 706 C C . GLU A 1 94 ? 25.897 -5.630 -43.819 1.00 82.81 94 GLU A C 1
ATOM 708 O O . GLU A 1 94 ? 26.177 -4.960 -44.809 1.00 82.81 94 GLU A O 1
ATOM 713 N N . VAL A 1 95 ? 25.715 -5.053 -42.627 1.00 82.94 95 VAL A N 1
ATOM 714 C CA . VAL A 1 95 ? 25.778 -3.597 -42.411 1.00 82.94 95 VAL A CA 1
ATOM 715 C C . VAL A 1 95 ? 27.224 -3.080 -42.489 1.00 82.94 95 VAL A C 1
ATOM 717 O O . VAL A 1 95 ? 27.454 -1.904 -42.791 1.00 82.94 95 VAL A O 1
ATOM 720 N N . LEU A 1 96 ? 28.204 -3.953 -42.238 1.00 84.81 96 LEU A N 1
ATOM 721 C CA . LEU A 1 96 ? 29.639 -3.649 -42.236 1.00 84.81 96 LEU A CA 1
ATOM 722 C C . LEU A 1 96 ? 30.336 -4.021 -43.559 1.00 84.81 96 LEU A C 1
ATOM 724 O O . LEU A 1 96 ? 31.477 -3.593 -43.795 1.00 84.81 96 LEU A O 1
ATOM 728 N N . ALA A 1 97 ? 29.659 -4.790 -44.415 1.00 86.50 97 ALA A N 1
ATOM 729 C CA . ALA A 1 97 ? 30.150 -5.198 -45.725 1.00 86.50 97 ALA A CA 1
ATOM 730 C C . ALA A 1 97 ? 30.448 -3.983 -46.624 1.00 86.50 97 ALA A C 1
ATOM 732 O O . ALA A 1 97 ? 29.854 -2.907 -46.481 1.00 86.50 97 ALA A O 1
ATOM 733 N N . ALA A 1 98 ? 31.423 -4.139 -47.521 1.00 85.44 98 ALA A N 1
ATOM 734 C CA . ALA A 1 98 ? 31.715 -3.141 -48.545 1.00 85.44 98 ALA A CA 1
ATOM 735 C C . ALA A 1 98 ? 30.579 -3.106 -49.578 1.00 85.44 98 ALA A C 1
ATOM 737 O O . ALA A 1 98 ? 30.006 -4.146 -49.899 1.00 85.44 98 ALA A O 1
ATOM 738 N N . ARG A 1 99 ? 30.243 -1.911 -50.074 1.00 89.44 99 ARG A N 1
ATOM 739 C CA . ARG A 1 99 ? 29.293 -1.747 -51.182 1.00 89.44 99 ARG A CA 1
ATOM 740 C C . ARG A 1 99 ? 30.064 -1.569 -52.497 1.00 89.44 99 ARG A C 1
ATOM 742 O O . ARG A 1 99 ? 31.161 -1.019 -52.434 1.00 89.44 99 ARG A O 1
ATOM 749 N N . PRO A 1 100 ? 29.511 -2.001 -53.647 1.00 83.94 100 PRO A N 1
ATOM 750 C CA . PRO A 1 100 ? 30.221 -1.989 -54.930 1.00 83.94 100 PRO A CA 1
ATOM 751 C C . PRO A 1 100 ? 30.751 -0.605 -55.335 1.00 83.94 100 PRO A C 1
ATOM 753 O O . PRO A 1 100 ? 31.884 -0.504 -55.786 1.00 83.94 100 PRO A O 1
ATOM 756 N N . ASP A 1 101 ? 29.976 0.453 -55.071 1.00 85.38 101 ASP A N 1
ATOM 757 C CA . ASP A 1 101 ? 30.267 1.823 -55.528 1.00 85.38 101 ASP A CA 1
ATOM 758 C C . ASP A 1 101 ? 30.729 2.763 -54.399 1.00 85.38 101 ASP A C 1
ATOM 760 O O . ASP A 1 101 ? 30.570 3.978 -54.479 1.00 85.38 101 ASP A O 1
ATOM 764 N N . GLU A 1 102 ? 31.246 2.220 -53.294 1.00 88.69 102 GLU A N 1
ATOM 765 C CA . GLU A 1 102 ? 31.610 3.017 -52.120 1.00 88.69 102 GLU A CA 1
ATOM 766 C C . GLU A 1 102 ? 33.120 3.257 -52.011 1.00 88.69 102 GLU A C 1
ATOM 768 O O . GLU A 1 102 ? 33.914 2.318 -51.912 1.00 88.69 102 GLU A O 1
ATOM 773 N N . SER A 1 103 ? 33.525 4.525 -51.901 1.00 91.12 103 SER A N 1
ATOM 774 C CA . SER A 1 103 ? 34.921 4.872 -51.627 1.00 91.12 103 SER A CA 1
ATOM 775 C C . SER A 1 103 ? 35.357 4.466 -50.210 1.00 91.12 103 SER A C 1
ATOM 777 O O . SER A 1 103 ? 34.575 4.425 -49.254 1.00 91.12 103 SER A O 1
ATOM 779 N N . GLY A 1 104 ? 36.660 4.244 -50.006 1.00 89.19 104 GLY A N 1
ATOM 780 C CA . GLY A 1 104 ? 37.195 3.898 -48.682 1.00 89.19 104 GLY A CA 1
ATOM 781 C C . GLY A 1 104 ? 36.891 4.945 -47.594 1.00 89.19 104 GLY A C 1
ATOM 782 O O . GLY A 1 104 ? 36.712 4.590 -46.427 1.00 89.19 104 GLY A O 1
ATOM 783 N N . ALA A 1 105 ? 36.797 6.229 -47.959 1.00 88.75 105 ALA A N 1
ATOM 784 C CA . ALA A 1 105 ? 36.437 7.307 -47.037 1.00 88.75 105 ALA A CA 1
ATOM 785 C C . ALA A 1 105 ? 34.947 7.276 -46.656 1.00 88.75 105 ALA A C 1
ATOM 787 O O . ALA A 1 105 ? 34.617 7.395 -45.471 1.00 88.75 105 ALA A O 1
ATOM 788 N N . GLU A 1 106 ? 34.058 7.053 -47.625 1.00 89.81 106 GLU A N 1
ATOM 789 C CA . GLU A 1 106 ? 32.616 6.900 -47.388 1.00 89.81 106 GLU A CA 1
ATOM 790 C C . GLU A 1 106 ? 32.322 5.683 -46.511 1.00 89.81 106 GLU A C 1
ATOM 792 O O . GLU A 1 106 ? 31.573 5.803 -45.534 1.00 89.81 106 GLU A O 1
ATOM 797 N N . ARG A 1 107 ? 33.023 4.564 -46.748 1.00 88.88 107 ARG A N 1
ATOM 798 C CA . ARG A 1 107 ? 32.917 3.363 -45.909 1.00 88.88 107 ARG A CA 1
ATOM 799 C C . ARG A 1 107 ? 33.273 3.649 -44.461 1.00 88.88 107 ARG A C 1
ATOM 801 O O . ARG A 1 107 ? 32.511 3.293 -43.558 1.00 88.88 107 ARG A O 1
ATOM 808 N N . ARG A 1 108 ? 34.406 4.317 -44.219 1.00 89.31 108 ARG A N 1
ATOM 809 C CA . ARG A 1 108 ? 34.826 4.702 -42.861 1.00 89.31 108 ARG A CA 1
ATOM 810 C C . ARG A 1 108 ? 33.783 5.593 -42.189 1.00 89.31 108 ARG A C 1
ATOM 812 O O . ARG A 1 108 ? 33.426 5.333 -41.042 1.00 89.31 108 ARG A O 1
ATOM 819 N N . LYS A 1 109 ? 33.244 6.589 -42.902 1.00 90.56 109 LYS A N 1
ATOM 820 C CA . LYS A 1 109 ? 32.199 7.486 -42.382 1.00 90.56 109 LYS A CA 1
ATOM 821 C C . LYS A 1 109 ? 30.910 6.731 -42.034 1.00 90.56 109 LYS A C 1
ATOM 823 O O . LYS A 1 109 ? 30.365 6.947 -40.950 1.00 90.56 109 LYS A O 1
ATOM 828 N N . ARG A 1 110 ? 30.434 5.821 -42.896 1.00 90.19 110 ARG A N 1
ATOM 829 C CA . ARG A 1 110 ? 29.227 5.011 -42.636 1.00 90.19 110 ARG A CA 1
ATOM 830 C C . ARG A 1 110 ? 29.412 4.106 -41.423 1.00 90.19 110 ARG A C 1
ATOM 832 O O . ARG A 1 110 ? 28.571 4.111 -40.525 1.00 90.19 110 ARG A O 1
ATOM 839 N N . VAL A 1 111 ? 30.502 3.341 -41.397 1.00 89.31 111 VAL A N 1
ATOM 840 C CA . VAL A 1 111 ? 30.806 2.399 -40.311 1.00 89.31 111 VAL A CA 1
ATOM 841 C C . VAL A 1 111 ? 30.974 3.144 -38.982 1.00 89.31 111 VAL A C 1
ATOM 843 O O . VAL A 1 111 ? 30.409 2.720 -37.974 1.00 89.31 111 VAL A O 1
ATOM 846 N N . ALA A 1 112 ? 31.642 4.303 -38.977 1.00 88.75 112 ALA A N 1
ATOM 847 C CA . ALA A 1 112 ? 31.724 5.167 -37.798 1.00 88.75 112 ALA A CA 1
ATOM 848 C C . ALA A 1 112 ? 30.339 5.641 -37.319 1.00 88.75 112 ALA A C 1
ATOM 850 O O . ALA A 1 112 ? 30.084 5.675 -36.116 1.00 88.75 112 ALA A O 1
ATOM 851 N N . GLY A 1 113 ? 29.420 5.954 -38.239 1.00 88.00 113 GLY A N 1
ATOM 852 C CA . GLY A 1 113 ? 28.029 6.278 -37.912 1.00 88.00 113 GLY A CA 1
ATOM 853 C C . GLY A 1 113 ? 27.293 5.128 -37.216 1.00 88.00 113 GLY A C 1
ATOM 854 O O . GLY A 1 113 ? 26.626 5.356 -36.209 1.00 88.00 113 GLY A O 1
ATOM 855 N N . VAL A 1 114 ? 27.467 3.893 -37.697 1.00 86.94 114 VAL A N 1
ATOM 856 C CA . VAL A 1 114 ? 26.873 2.686 -37.093 1.00 86.94 114 VAL A CA 1
ATOM 857 C C . VAL A 1 114 ? 27.403 2.460 -35.675 1.00 86.94 114 VAL A C 1
ATOM 859 O O . VAL A 1 114 ? 26.610 2.278 -34.750 1.00 86.94 114 VAL A O 1
ATOM 862 N N . TYR A 1 115 ? 28.723 2.537 -35.476 1.00 87.44 115 TYR A N 1
ATOM 863 C CA . TYR A 1 115 ? 29.315 2.432 -34.139 1.00 87.44 115 TYR A CA 1
ATOM 864 C C . TYR A 1 115 ? 28.851 3.559 -33.212 1.00 87.44 115 TYR A C 1
ATOM 866 O O . TYR A 1 115 ? 28.543 3.304 -32.051 1.00 87.44 115 TYR A O 1
ATOM 874 N N . ARG A 1 116 ? 28.725 4.793 -33.716 1.00 87.94 116 ARG A N 1
ATOM 875 C CA . ARG A 1 116 ? 28.214 5.924 -32.933 1.00 87.94 116 ARG A CA 1
ATOM 876 C C . ARG A 1 116 ? 26.777 5.687 -32.472 1.00 87.94 116 ARG A C 1
ATOM 878 O O . ARG A 1 116 ? 26.493 5.904 -31.299 1.00 87.94 116 ARG A O 1
ATOM 885 N N . THR A 1 117 ? 25.885 5.237 -33.356 1.00 84.19 117 THR A N 1
ATOM 886 C CA . THR A 1 117 ? 24.499 4.899 -32.990 1.00 84.19 117 THR A CA 1
ATOM 887 C C . THR A 1 117 ? 24.461 3.787 -31.947 1.00 84.19 117 THR A C 1
ATOM 889 O O . THR A 1 117 ? 23.784 3.945 -30.933 1.00 84.19 117 THR A O 1
ATOM 892 N N . ARG A 1 118 ? 25.246 2.717 -32.131 1.00 84.75 118 ARG A N 1
ATOM 893 C CA . ARG A 1 118 ? 25.354 1.634 -31.144 1.00 84.75 118 ARG A CA 1
ATOM 894 C C . ARG A 1 118 ? 25.825 2.155 -29.787 1.00 84.75 118 ARG A C 1
ATOM 896 O O . ARG A 1 118 ? 25.213 1.817 -28.785 1.00 84.75 118 ARG A O 1
ATOM 903 N N . ASN A 1 119 ? 26.857 2.998 -29.749 1.00 88.50 119 ASN A N 1
ATOM 904 C CA . ASN A 1 119 ? 27.373 3.560 -28.499 1.00 88.50 119 ASN A CA 1
ATOM 905 C C . ASN A 1 119 ? 26.323 4.420 -27.772 1.00 88.50 119 ASN A C 1
ATOM 907 O O . ASN A 1 119 ? 26.226 4.361 -26.548 1.00 88.50 119 ASN A O 1
ATOM 911 N N . TRP A 1 120 ? 25.505 5.187 -28.507 1.00 86.38 120 TRP A N 1
ATOM 912 C CA . TRP A 1 120 ? 24.377 5.925 -27.921 1.00 86.38 120 TRP A CA 1
ATOM 913 C C . TRP A 1 120 ? 23.295 4.989 -27.371 1.00 86.38 120 TRP A C 1
ATOM 915 O O . TRP A 1 120 ? 22.808 5.222 -26.268 1.00 86.38 120 TRP A O 1
ATOM 925 N N . GLN A 1 121 ? 22.949 3.920 -28.095 1.00 85.81 121 GLN A N 1
ATOM 926 C CA . GLN A 1 121 ? 21.981 2.921 -27.631 1.00 85.81 121 GLN A CA 1
ATOM 927 C C . GLN A 1 121 ? 22.481 2.180 -26.384 1.00 85.81 121 GLN A C 1
ATOM 929 O O . GLN A 1 121 ? 21.746 2.065 -25.407 1.00 85.81 121 GLN A O 1
ATOM 934 N N . THR A 1 122 ? 23.747 1.749 -26.362 1.00 87.19 122 THR A N 1
ATOM 935 C CA . THR A 1 122 ? 24.340 1.116 -25.175 1.00 87.19 122 THR A CA 1
ATOM 936 C C . THR A 1 122 ? 24.385 2.076 -23.993 1.00 87.19 122 THR A C 1
ATOM 938 O O . THR A 1 122 ? 24.061 1.670 -22.885 1.00 87.19 122 THR A O 1
ATOM 941 N N . ALA A 1 123 ? 24.714 3.354 -24.214 1.00 89.56 123 ALA A N 1
ATOM 942 C CA . ALA A 1 123 ? 24.708 4.357 -23.150 1.00 89.56 123 ALA A CA 1
ATOM 943 C C . ALA A 1 123 ? 23.298 4.575 -22.573 1.00 89.56 123 ALA A C 1
ATOM 945 O O . ALA A 1 123 ? 23.135 4.599 -21.354 1.00 89.56 123 ALA A O 1
ATOM 946 N N . LEU A 1 124 ? 22.273 4.672 -23.430 1.00 88.12 124 LEU A N 1
ATOM 947 C CA . LEU A 1 124 ? 20.874 4.759 -23.002 1.00 88.12 124 LEU A CA 1
ATOM 948 C C . LEU A 1 124 ? 20.480 3.551 -22.145 1.00 88.12 124 LEU A C 1
ATOM 950 O O . LEU A 1 124 ? 19.883 3.716 -21.082 1.00 88.12 124 LEU A O 1
ATOM 954 N N . MET A 1 125 ? 20.843 2.343 -22.571 1.00 88.56 125 MET A N 1
ATOM 955 C CA . MET A 1 125 ? 20.559 1.122 -21.819 1.00 88.56 125 MET A CA 1
ATOM 956 C C . MET A 1 125 ? 21.279 1.067 -20.479 1.00 88.56 125 MET A C 1
ATOM 958 O O . MET A 1 125 ? 20.664 0.689 -19.489 1.00 88.56 125 MET A O 1
ATOM 962 N N . SER A 1 126 ? 22.552 1.458 -20.426 1.00 90.69 126 SER A N 1
ATOM 963 C CA . SER A 1 126 ? 23.311 1.505 -19.175 1.00 90.69 126 SER A CA 1
ATOM 964 C C . SER A 1 126 ? 22.685 2.479 -18.178 1.00 90.69 126 SER A C 1
ATOM 966 O O . SER A 1 126 ? 22.528 2.132 -17.011 1.00 90.69 126 SER A O 1
ATOM 968 N N . VAL A 1 127 ? 22.262 3.663 -18.635 1.00 90.75 127 VAL A N 1
ATOM 969 C CA . VAL A 1 127 ? 21.558 4.634 -17.781 1.00 90.75 127 VAL A CA 1
ATOM 970 C C . VAL A 1 127 ? 20.205 4.088 -17.329 1.00 90.75 127 VAL A C 1
ATOM 972 O O . VAL A 1 127 ? 19.887 4.164 -16.148 1.00 90.75 127 VAL A O 1
ATOM 975 N N . THR A 1 128 ? 19.442 3.481 -18.239 1.00 90.38 128 THR A N 1
ATOM 976 C CA . THR A 1 128 ? 18.146 2.852 -17.929 1.00 90.38 128 THR A CA 1
ATOM 977 C C . THR A 1 128 ? 18.310 1.766 -16.869 1.00 90.38 128 THR A C 1
ATOM 979 O O . THR A 1 128 ? 17.593 1.769 -15.874 1.00 90.38 128 THR A O 1
ATOM 982 N N . LEU A 1 129 ? 19.287 0.872 -17.039 1.00 93.50 129 LEU A N 1
ATOM 983 C CA . LEU A 1 129 ? 19.594 -0.184 -16.080 1.00 93.50 129 LEU A CA 1
ATOM 984 C C . LEU A 1 129 ? 19.982 0.399 -14.719 1.00 93.50 129 LEU A C 1
ATOM 986 O O . LEU A 1 129 ? 19.449 -0.039 -13.706 1.00 93.50 129 LEU A O 1
ATOM 990 N N . ALA A 1 130 ? 20.848 1.414 -14.688 1.00 93.69 130 ALA A N 1
ATOM 991 C CA . ALA A 1 130 ? 21.219 2.086 -13.445 1.00 93.69 130 ALA A CA 1
ATOM 992 C C . ALA A 1 130 ? 20.000 2.705 -12.738 1.00 93.69 130 ALA A C 1
ATOM 994 O O . ALA A 1 130 ? 19.859 2.560 -11.527 1.00 93.69 130 ALA A O 1
ATOM 995 N N . THR A 1 131 ? 19.085 3.340 -13.480 1.00 91.38 131 THR A N 1
ATOM 996 C CA . THR A 1 131 ? 17.832 3.879 -12.925 1.00 91.38 131 THR A CA 1
ATOM 997 C C . THR A 1 131 ? 16.923 2.777 -12.382 1.00 91.38 131 THR A C 1
ATOM 999 O O . THR A 1 131 ? 16.409 2.914 -11.276 1.00 91.38 131 THR A O 1
ATOM 1002 N N . VAL A 1 132 ? 16.748 1.673 -13.114 1.00 93.75 132 VAL A N 1
ATOM 1003 C CA . VAL A 1 132 ? 15.934 0.530 -12.666 1.00 93.75 132 VAL A CA 1
ATOM 1004 C C . VAL A 1 132 ? 16.513 -0.095 -11.397 1.00 93.75 132 VAL A C 1
ATOM 1006 O O . VAL A 1 132 ? 15.767 -0.343 -10.453 1.00 93.75 132 VAL A O 1
ATOM 1009 N N . LEU A 1 133 ? 17.832 -0.300 -11.343 1.00 94.62 133 LEU A N 1
ATOM 1010 C CA . LEU A 1 133 ? 18.513 -0.830 -10.161 1.00 94.62 133 LEU A CA 1
ATOM 1011 C C . LEU A 1 133 ? 18.396 0.120 -8.964 1.00 94.62 133 LEU A C 1
ATOM 1013 O O . LEU A 1 133 ? 18.151 -0.343 -7.856 1.00 94.62 133 LEU A O 1
ATOM 1017 N N . ALA A 1 134 ? 18.514 1.433 -9.177 1.00 92.56 134 ALA A N 1
ATOM 1018 C CA . ALA A 1 134 ? 18.345 2.421 -8.114 1.00 92.56 134 ALA A CA 1
ATOM 1019 C C . ALA A 1 134 ? 16.908 2.443 -7.564 1.00 92.56 134 ALA A C 1
ATOM 1021 O O . ALA A 1 134 ? 16.721 2.416 -6.350 1.00 92.56 134 ALA A O 1
ATOM 1022 N N . LEU A 1 135 ? 15.891 2.443 -8.435 1.00 91.38 135 LEU A N 1
ATOM 1023 C CA . LEU A 1 135 ? 14.480 2.407 -8.026 1.00 91.38 135 LEU A CA 1
ATOM 1024 C C . LEU A 1 135 ? 14.120 1.097 -7.314 1.00 91.38 135 LEU A C 1
ATOM 1026 O O . LEU A 1 135 ? 13.454 1.115 -6.277 1.00 91.38 135 LEU A O 1
ATOM 1030 N N . GLY A 1 136 ? 14.579 -0.037 -7.851 1.00 90.88 136 GLY A N 1
ATOM 1031 C CA . GLY A 1 136 ? 14.388 -1.349 -7.236 1.00 90.88 136 GLY A CA 1
ATOM 1032 C C . GLY A 1 136 ? 15.091 -1.454 -5.883 1.00 90.88 136 GLY A C 1
ATOM 1033 O O . GLY A 1 136 ? 14.480 -1.893 -4.913 1.00 90.88 136 GLY A O 1
ATOM 1034 N N . GLY A 1 137 ? 16.337 -0.980 -5.795 1.00 91.25 137 GLY A N 1
ATOM 1035 C CA . GLY A 1 137 ? 17.110 -0.939 -4.554 1.00 91.25 137 GLY A CA 1
ATOM 1036 C C . GLY A 1 137 ? 16.467 -0.057 -3.486 1.00 91.25 137 GLY A C 1
ATOM 1037 O O . GLY A 1 137 ? 16.368 -0.482 -2.340 1.00 91.25 137 GLY A O 1
ATOM 1038 N N . LEU A 1 138 ? 15.961 1.123 -3.862 1.00 89.06 138 LEU A N 1
ATOM 1039 C CA . LEU A 1 138 ? 15.232 1.999 -2.943 1.00 89.06 138 LEU A CA 1
ATOM 1040 C C . LEU A 1 138 ? 13.959 1.324 -2.420 1.00 89.06 138 LEU A C 1
ATOM 1042 O O . LEU A 1 138 ? 13.751 1.291 -1.215 1.00 89.06 138 LEU A O 1
ATOM 1046 N N . THR A 1 139 ? 13.155 0.732 -3.308 1.00 87.19 139 THR A N 1
ATOM 1047 C CA . THR A 1 139 ? 11.911 0.029 -2.931 1.00 87.19 139 THR A CA 1
ATOM 1048 C C . THR A 1 139 ? 12.188 -1.151 -2.002 1.00 87.19 139 THR A C 1
ATOM 1050 O O . THR A 1 139 ? 11.450 -1.385 -1.048 1.00 87.19 139 THR A O 1
ATOM 1053 N N . TYR A 1 140 ? 13.260 -1.897 -2.272 1.00 87.44 140 TYR A N 1
ATOM 1054 C CA . TYR A 1 140 ? 13.699 -2.994 -1.419 1.00 87.44 140 TYR A CA 1
ATOM 1055 C C . TYR A 1 140 ? 14.139 -2.491 -0.038 1.00 87.44 140 TYR A C 1
ATOM 1057 O O . TYR A 1 140 ? 13.722 -3.043 0.976 1.00 87.44 140 TYR A O 1
ATOM 1065 N N . ALA A 1 141 ? 14.941 -1.423 0.008 1.00 86.62 141 ALA A N 1
ATOM 1066 C CA . ALA A 1 141 ? 15.423 -0.843 1.257 1.00 86.62 141 ALA A CA 1
ATOM 1067 C C . ALA A 1 141 ? 14.278 -0.291 2.121 1.00 86.62 141 ALA A C 1
ATOM 1069 O O . ALA A 1 141 ? 14.250 -0.548 3.321 1.00 86.62 141 ALA A O 1
ATOM 1070 N N . THR A 1 142 ? 13.311 0.413 1.525 1.00 80.06 142 THR A N 1
ATOM 1071 C CA . THR A 1 142 ? 12.141 0.926 2.256 1.00 80.06 142 THR A CA 1
ATOM 1072 C C . THR A 1 142 ? 11.212 -0.196 2.708 1.00 80.06 142 THR A C 1
ATOM 1074 O O . THR A 1 142 ? 10.699 -0.138 3.816 1.00 80.06 142 THR A O 1
ATOM 1077 N N . GLY A 1 143 ? 11.043 -1.252 1.903 1.00 76.75 143 GLY A N 1
ATOM 1078 C CA . GLY A 1 143 ? 10.243 -2.418 2.292 1.00 76.75 143 GLY A CA 1
ATOM 1079 C C . GLY A 1 143 ? 10.826 -3.201 3.475 1.00 76.75 143 GLY A C 1
ATOM 1080 O O . GLY A 1 143 ? 10.077 -3.775 4.252 1.00 76.75 143 GLY A O 1
ATOM 1081 N N . GLN A 1 144 ? 12.150 -3.204 3.652 1.00 69.50 144 GLN A N 1
ATOM 1082 C CA . GLN A 1 144 ? 12.800 -3.811 4.825 1.00 69.50 144 GLN A CA 1
ATOM 1083 C C . GLN A 1 144 ? 12.698 -2.945 6.089 1.00 69.50 144 GLN A C 1
ATOM 1085 O O . GLN A 1 144 ? 12.844 -3.457 7.193 1.00 69.50 144 GLN A O 1
ATOM 1090 N N . ALA A 1 145 ? 12.437 -1.643 5.952 1.00 71.75 145 ALA A N 1
ATOM 1091 C CA . ALA A 1 145 ? 12.315 -0.718 7.080 1.00 71.75 145 ALA A CA 1
ATOM 1092 C C . ALA A 1 145 ? 10.937 -0.773 7.775 1.00 71.75 145 ALA A C 1
ATOM 1094 O O . ALA A 1 145 ? 10.632 0.078 8.609 1.00 71.75 145 ALA A O 1
ATOM 1095 N N . GLN A 1 146 ? 10.101 -1.754 7.429 1.00 85.94 146 GLN A N 1
ATOM 1096 C CA . GLN A 1 146 ? 8.744 -1.896 7.944 1.00 85.94 146 GLN A CA 1
ATOM 1097 C C . GLN A 1 146 ? 8.763 -2.534 9.334 1.00 85.94 146 GLN A C 1
ATOM 1099 O O . GLN A 1 146 ? 9.163 -3.686 9.501 1.00 85.94 146 GLN A O 1
ATOM 1104 N N . TYR A 1 147 ? 8.302 -1.794 10.340 1.00 92.62 147 TYR A N 1
ATOM 1105 C CA . TYR A 1 147 ? 8.146 -2.315 11.691 1.00 92.62 147 TYR A CA 1
ATOM 1106 C C . TYR A 1 147 ? 6.789 -3.008 11.823 1.00 92.62 147 TYR A C 1
ATOM 1108 O O . TYR A 1 147 ? 5.735 -2.370 11.806 1.00 92.62 147 TYR A O 1
ATOM 1116 N N . ARG A 1 148 ? 6.811 -4.335 11.953 1.00 93.44 148 ARG A N 1
ATOM 1117 C CA . ARG A 1 148 ? 5.625 -5.144 12.239 1.00 93.44 148 ARG A CA 1
ATOM 1118 C C . ARG A 1 148 ? 5.969 -6.182 13.307 1.00 93.44 148 ARG A C 1
ATOM 1120 O O . ARG A 1 148 ? 6.585 -7.191 12.964 1.00 93.44 148 ARG A O 1
ATOM 1127 N N . PRO A 1 149 ? 5.617 -5.947 14.581 1.00 94.25 149 PRO A N 1
ATOM 1128 C CA . PRO A 1 149 ? 5.883 -6.925 15.626 1.00 94.25 149 PRO A CA 1
ATOM 1129 C C . PRO A 1 149 ? 5.040 -8.184 15.404 1.00 94.25 149 PRO A C 1
ATOM 1131 O O . PRO A 1 149 ? 3.945 -8.126 14.839 1.00 94.25 149 PRO A O 1
ATOM 1134 N N . GLU A 1 150 ? 5.544 -9.328 15.856 1.00 94.00 150 GLU A N 1
ATOM 1135 C CA . GLU A 1 150 ? 4.731 -10.539 15.920 1.00 94.00 150 GLU A CA 1
ATOM 1136 C C . GLU A 1 150 ? 3.604 -10.333 16.948 1.00 94.00 150 GLU A C 1
ATOM 1138 O O . GLU A 1 150 ? 3.880 -9.841 18.048 1.00 94.00 150 GLU A O 1
ATOM 1143 N N . PRO A 1 151 ? 2.337 -10.646 16.613 1.00 95.75 151 PRO A N 1
ATOM 1144 C CA . PRO A 1 151 ? 1.238 -10.455 17.547 1.00 95.75 151 PRO A CA 1
ATOM 1145 C C . PRO A 1 151 ? 1.411 -11.289 18.818 1.00 95.75 151 PRO A C 1
ATOM 1147 O O . PRO A 1 151 ? 1.585 -12.505 18.758 1.00 95.75 151 PRO A O 1
ATOM 1150 N N . GLN A 1 152 ? 1.302 -10.647 19.977 1.00 96.81 152 GLN A N 1
ATOM 1151 C CA . GLN A 1 152 ? 1.368 -11.324 21.268 1.00 96.81 152 GLN A CA 1
ATOM 1152 C C . GLN A 1 152 ? 0.020 -11.973 21.597 1.00 96.81 152 GLN A C 1
ATOM 1154 O O . GLN A 1 152 ? -1.028 -11.328 21.535 1.00 96.81 152 GLN A O 1
ATOM 1159 N N . ALA A 1 153 ? 0.031 -13.257 21.951 1.00 96.94 153 ALA A N 1
ATOM 1160 C CA . ALA A 1 153 ? -1.182 -13.953 22.363 1.00 96.94 153 ALA A CA 1
ATOM 1161 C C . ALA A 1 153 ? -1.656 -13.444 23.732 1.00 96.94 153 ALA A C 1
ATOM 1163 O O . ALA A 1 153 ? -0.870 -13.382 24.679 1.00 96.94 153 ALA A O 1
ATOM 1164 N N . VAL A 1 154 ? -2.942 -13.115 23.840 1.00 96.06 154 VAL A N 1
ATOM 1165 C CA . VAL A 1 154 ? -3.572 -12.667 25.089 1.00 96.06 154 VAL A CA 1
ATOM 1166 C C . VAL A 1 154 ? -4.648 -13.647 25.533 1.00 96.06 154 VAL A C 1
ATOM 1168 O O . VAL A 1 154 ? -5.341 -14.257 24.715 1.00 96.06 154 VAL A O 1
ATOM 1171 N N . THR A 1 155 ? -4.800 -13.792 26.845 1.00 93.25 155 THR A N 1
ATOM 1172 C CA . THR A 1 155 ? -5.831 -14.629 27.457 1.00 93.25 155 THR A CA 1
ATOM 1173 C C . THR A 1 155 ? -6.869 -13.760 28.154 1.00 93.25 155 THR A C 1
ATOM 1175 O O . THR A 1 155 ? -6.585 -12.657 28.619 1.00 93.25 155 THR A O 1
ATOM 1178 N N . SER A 1 156 ? -8.103 -14.254 28.209 1.00 92.81 156 SER A N 1
ATOM 1179 C CA . SER A 1 156 ? -9.181 -13.600 28.945 1.00 92.81 156 SER A CA 1
ATOM 1180 C C . SER A 1 156 ? -9.302 -14.161 30.358 1.00 92.81 156 SER A C 1
ATOM 1182 O O . SER A 1 156 ? -9.257 -15.380 30.544 1.00 92.81 156 SER A O 1
ATOM 1184 N N . HIS A 1 157 ? -9.566 -13.299 31.332 1.00 91.25 157 HIS A N 1
ATOM 1185 C CA . HIS A 1 157 ? -9.926 -13.664 32.698 1.00 91.25 157 HIS A CA 1
ATOM 1186 C C . HIS A 1 157 ? -11.143 -12.839 33.136 1.00 91.25 157 HIS A C 1
ATOM 1188 O O . HIS A 1 157 ? -11.239 -11.657 32.832 1.00 91.25 157 HIS A O 1
ATOM 1194 N N . ALA A 1 158 ? -12.104 -13.469 33.821 1.00 90.12 158 ALA A N 1
ATOM 1195 C CA . ALA A 1 158 ? -13.335 -12.817 34.289 1.00 90.12 158 ALA A CA 1
ATOM 1196 C C . ALA A 1 158 ? -14.126 -12.044 33.200 1.00 90.12 158 ALA A C 1
ATOM 1198 O O . ALA A 1 158 ? -14.731 -11.016 33.481 1.00 90.12 158 ALA A O 1
ATOM 1199 N N . GLY A 1 159 ? -14.133 -12.542 31.956 1.00 94.12 159 GLY A N 1
ATOM 1200 C CA . GLY A 1 159 ? -14.858 -11.917 30.837 1.00 94.12 159 GLY A CA 1
ATOM 1201 C C . GLY A 1 159 ? -14.144 -10.726 30.186 1.00 94.12 159 GLY A C 1
ATOM 1202 O O . GLY A 1 159 ? -14.691 -10.128 29.262 1.00 94.12 159 GLY A O 1
ATOM 1203 N N . MET A 1 160 ? -12.921 -10.416 30.618 1.00 96.38 160 MET A N 1
ATOM 1204 C CA . MET A 1 160 ? -12.112 -9.315 30.101 1.00 96.38 160 MET A CA 1
ATOM 1205 C C . MET A 1 160 ? -10.761 -9.826 29.598 1.00 96.38 160 MET A C 1
ATOM 1207 O O . MET A 1 160 ? -10.195 -10.785 30.126 1.00 96.38 160 MET A O 1
ATOM 1211 N N . VAL A 1 161 ? -10.230 -9.175 28.571 1.00 96.94 161 VAL A N 1
ATOM 1212 C CA . VAL A 1 161 ? -8.826 -9.273 28.165 1.00 96.94 161 VAL A CA 1
ATOM 1213 C C . VAL A 1 161 ? -8.077 -8.114 28.802 1.00 96.94 161 VAL A C 1
ATOM 1215 O O . VAL A 1 161 ? -8.516 -6.971 28.701 1.00 96.94 161 VAL A O 1
ATOM 1218 N N . HIS A 1 162 ? -6.956 -8.425 29.447 1.00 96.19 162 HIS A N 1
ATOM 1219 C CA . HIS A 1 162 ? -6.117 -7.471 30.164 1.00 96.19 162 HIS A CA 1
ATOM 1220 C C . HIS A 1 162 ? -4.772 -7.345 29.459 1.00 96.19 162 HIS A C 1
ATOM 1222 O O . HIS A 1 162 ? -4.093 -8.350 29.236 1.00 96.19 162 HIS A O 1
ATOM 1228 N N . VAL A 1 163 ? -4.384 -6.120 29.112 1.00 96.00 163 VAL A N 1
ATOM 1229 C CA . VAL A 1 163 ? -3.089 -5.836 28.488 1.00 96.00 163 VAL A CA 1
ATOM 1230 C C . VAL A 1 163 ? -2.372 -4.752 29.282 1.00 96.00 163 VAL A C 1
ATOM 1232 O O . VAL A 1 163 ? -2.865 -3.630 29.391 1.00 96.00 163 VAL A O 1
ATOM 1235 N N . SER A 1 164 ? -1.204 -5.083 29.835 1.00 95.25 164 SER A N 1
ATOM 1236 C CA . SER A 1 164 ? -0.383 -4.129 30.589 1.00 95.25 164 SER A CA 1
ATOM 1237 C C . SER A 1 164 ? 0.143 -3.010 29.690 1.00 95.25 164 SER A C 1
ATOM 1239 O O . SER A 1 164 ? 0.598 -3.257 28.569 1.00 95.25 164 SER A O 1
ATOM 1241 N N . THR A 1 165 ? 0.121 -1.773 30.193 1.00 95.25 165 THR A N 1
ATOM 1242 C CA . THR A 1 165 ? 0.650 -0.611 29.469 1.00 95.25 165 THR A CA 1
ATOM 1243 C C . THR A 1 165 ? 2.125 -0.320 29.749 1.00 95.25 165 THR A C 1
ATOM 1245 O O . THR A 1 165 ? 2.709 0.538 29.089 1.00 95.25 165 THR A O 1
ATOM 1248 N N . GLU A 1 166 ? 2.742 -1.009 30.713 1.00 90.94 166 GLU A N 1
ATOM 1249 C CA . GLU A 1 166 ? 4.091 -0.690 31.214 1.00 90.94 166 GLU A CA 1
ATOM 1250 C C . GLU A 1 166 ? 5.182 -0.818 30.144 1.00 90.94 166 GLU A C 1
ATOM 1252 O O . GLU A 1 166 ? 6.103 -0.005 30.090 1.00 90.94 166 GLU A O 1
ATOM 1257 N N . ALA A 1 167 ? 5.069 -1.817 29.266 1.00 88.62 167 ALA A N 1
ATOM 1258 C CA . ALA A 1 167 ? 6.062 -2.083 28.227 1.00 88.62 167 ALA A CA 1
ATOM 1259 C C . ALA A 1 167 ? 5.851 -1.250 26.946 1.00 88.62 167 ALA A C 1
ATOM 1261 O O . ALA A 1 167 ? 6.647 -1.356 26.010 1.00 88.62 167 ALA A O 1
ATOM 1262 N N . LEU A 1 168 ? 4.787 -0.439 26.875 1.00 94.25 168 LEU A N 1
ATOM 1263 C CA . LEU A 1 168 ? 4.413 0.277 25.657 1.00 94.25 168 LEU A CA 1
ATOM 1264 C C . LEU A 1 168 ? 5.261 1.536 25.470 1.00 94.25 168 LEU A C 1
ATOM 1266 O O . LEU A 1 168 ? 5.224 2.467 26.280 1.00 94.25 168 LEU A O 1
ATOM 1270 N N . GLN A 1 169 ? 5.980 1.591 24.351 1.00 94.69 169 GLN A N 1
ATOM 1271 C CA . GLN A 1 169 ? 6.687 2.794 23.925 1.00 94.69 169 GLN A CA 1
ATOM 1272 C C . GLN A 1 169 ? 5.731 3.760 23.219 1.00 94.69 169 GLN A C 1
ATOM 1274 O O . GLN A 1 169 ? 4.835 3.348 22.477 1.00 94.69 169 GLN A O 1
ATOM 1279 N N . THR A 1 170 ? 5.941 5.058 23.438 1.00 95.25 170 THR A N 1
ATOM 1280 C CA . THR A 1 170 ? 5.186 6.114 22.761 1.00 95.25 170 THR A CA 1
ATOM 1281 C C . THR A 1 170 ? 5.332 6.005 21.245 1.00 95.25 170 THR A C 1
ATOM 1283 O O . THR A 1 170 ? 6.434 5.808 20.732 1.00 95.25 170 THR A O 1
ATOM 1286 N N . ASN A 1 171 ? 4.216 6.154 20.533 1.00 95.25 171 ASN A N 1
ATOM 1287 C CA . ASN A 1 171 ? 4.097 6.078 19.082 1.00 95.25 171 ASN A CA 1
ATOM 1288 C C . ASN A 1 171 ? 4.621 4.774 18.477 1.00 95.25 171 ASN A C 1
ATOM 1290 O O . ASN A 1 171 ? 5.029 4.763 17.321 1.00 95.25 171 ASN A O 1
ATOM 1294 N N . GLN A 1 172 ? 4.607 3.667 19.222 1.00 96.31 172 GLN A N 1
ATOM 1295 C CA . GLN A 1 172 ? 4.992 2.355 18.709 1.00 96.31 172 GLN A CA 1
ATOM 1296 C C . GLN A 1 172 ? 3.772 1.443 18.558 1.00 96.31 172 GLN A C 1
ATOM 1298 O O . GLN A 1 172 ? 2.940 1.329 19.460 1.00 96.31 172 GLN A O 1
ATOM 1303 N N . LEU A 1 173 ? 3.682 0.777 17.409 1.00 97.19 173 LEU A N 1
ATOM 1304 C CA . LEU A 1 173 ? 2.688 -0.248 17.123 1.00 97.19 173 LEU A CA 1
ATOM 1305 C C . LEU A 1 173 ? 2.935 -1.475 18.001 1.00 97.19 173 LEU A C 1
ATOM 1307 O O . LEU A 1 173 ? 3.995 -2.085 17.928 1.00 97.19 173 LEU A O 1
ATOM 1311 N N . ASN A 1 174 ? 1.929 -1.887 18.762 1.00 97.50 174 ASN A N 1
ATOM 1312 C CA . ASN A 1 174 ? 1.934 -3.155 19.485 1.00 97.50 174 ASN A CA 1
ATOM 1313 C C . ASN A 1 174 ? 0.773 -4.003 18.974 1.00 97.50 174 ASN A C 1
ATOM 1315 O O . ASN A 1 174 ? -0.345 -3.500 18.874 1.00 97.50 174 ASN A O 1
ATOM 1319 N N . LEU A 1 175 ? 1.039 -5.261 18.620 1.00 97.94 175 LEU A N 1
ATOM 1320 C CA . LEU A 1 175 ? 0.037 -6.179 18.080 1.00 97.94 175 LEU A CA 1
ATOM 1321 C C . LEU A 1 175 ? -0.263 -7.293 19.075 1.00 97.94 175 LEU A C 1
ATOM 1323 O O . LEU A 1 175 ? 0.647 -7.876 19.662 1.00 97.94 175 LEU A O 1
ATOM 1327 N N . TYR A 1 176 ? -1.542 -7.625 19.188 1.00 97.94 176 TYR A N 1
ATOM 1328 C CA . TYR A 1 176 ? -2.061 -8.675 20.051 1.00 97.94 176 TYR A CA 1
ATOM 1329 C C . TYR A 1 176 ? -3.014 -9.576 19.273 1.00 97.94 176 TYR A C 1
ATOM 1331 O O . TYR A 1 176 ? -3.581 -9.173 18.251 1.00 97.94 176 TYR A O 1
ATOM 1339 N N . THR A 1 177 ? -3.181 -10.808 19.741 1.00 97.75 177 THR A N 1
ATOM 1340 C CA . THR A 1 177 ? -4.149 -11.763 19.193 1.00 97.75 177 THR A CA 1
ATOM 1341 C C . THR A 1 177 ? -4.905 -12.453 20.314 1.00 97.75 177 THR A C 1
ATOM 1343 O O . THR A 1 177 ? -4.307 -13.057 21.204 1.00 97.75 177 THR A O 1
ATOM 1346 N N . TYR A 1 178 ? -6.229 -12.365 20.247 1.00 97.50 178 TYR A N 1
ATOM 1347 C CA . TYR A 1 178 ? -7.157 -13.094 21.097 1.00 97.50 178 TYR A CA 1
ATOM 1348 C C . TYR A 1 178 ? -7.699 -14.310 20.341 1.00 97.50 178 TYR A C 1
ATOM 1350 O O . TYR A 1 178 ? -8.184 -14.171 19.215 1.00 97.50 178 TYR A O 1
ATOM 1358 N N . ALA A 1 179 ? -7.632 -15.488 20.963 1.00 95.94 179 ALA A N 1
ATOM 1359 C CA . ALA A 1 179 ? -8.211 -16.710 20.415 1.00 95.94 179 ALA A CA 1
ATOM 1360 C C . ALA A 1 179 ? -9.742 -16.664 20.546 1.00 95.94 179 ALA A C 1
ATOM 1362 O O . ALA A 1 179 ? -10.295 -16.947 21.612 1.00 95.94 179 ALA A O 1
ATOM 1363 N N . GLY A 1 180 ? -10.414 -16.257 19.469 1.00 90.75 180 GLY A N 1
ATOM 1364 C CA . GLY A 1 180 ? -11.870 -16.178 19.409 1.00 90.75 180 GLY A CA 1
ATOM 1365 C C . GLY A 1 180 ? -12.524 -17.555 19.284 1.00 90.75 180 GLY A C 1
ATOM 1366 O O . GLY A 1 180 ? -11.880 -18.555 18.972 1.00 90.75 180 GLY A O 1
ATOM 1367 N N . LYS A 1 181 ? -13.842 -17.615 19.498 1.00 89.12 181 LYS A N 1
ATOM 1368 C CA . LYS A 1 181 ? -14.624 -18.866 19.401 1.00 89.12 181 LYS A CA 1
ATOM 1369 C C . LYS A 1 181 ? -14.547 -19.542 18.025 1.00 89.12 181 LYS A C 1
ATOM 1371 O O . LYS A 1 181 ? -14.582 -20.766 17.948 1.00 89.12 181 LYS A O 1
ATOM 1376 N N . ASN A 1 182 ? -14.503 -18.747 16.958 1.00 91.38 182 ASN A N 1
ATOM 1377 C CA . ASN A 1 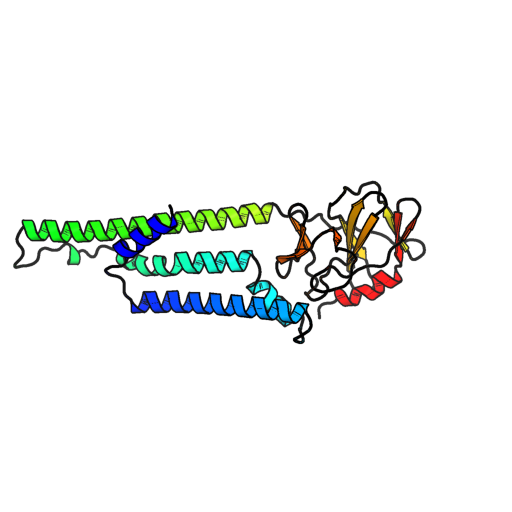182 ? -14.545 -19.202 15.567 1.00 91.38 182 ASN A CA 1
ATOM 1378 C C . ASN A 1 182 ? -13.308 -18.769 14.771 1.00 91.38 182 ASN A C 1
ATOM 1380 O O . ASN A 1 182 ? -12.840 -19.518 13.916 1.00 91.38 182 ASN A O 1
ATOM 1384 N N . VAL A 1 183 ? -12.830 -17.543 14.996 1.00 94.31 183 VAL A N 1
ATOM 1385 C CA . VAL A 1 183 ? -11.690 -16.942 14.291 1.00 94.31 183 VAL A CA 1
ATOM 1386 C C . VAL A 1 183 ? -10.884 -16.112 15.284 1.00 94.31 183 VAL A C 1
ATOM 1388 O O . VAL A 1 183 ? -11.457 -15.410 16.114 1.00 94.31 183 VAL A O 1
ATOM 1391 N N . ASP A 1 184 ? -9.561 -16.158 15.168 1.00 95.25 184 ASP A N 1
ATOM 1392 C CA . ASP A 1 184 ? -8.674 -15.323 15.971 1.00 95.25 184 ASP A CA 1
ATOM 1393 C C . ASP A 1 184 ? -8.858 -13.834 15.648 1.00 95.25 184 ASP A C 1
ATOM 1395 O O . ASP A 1 184 ? -8.990 -13.423 14.491 1.00 95.25 184 ASP A O 1
ATOM 1399 N N . VAL A 1 185 ? -8.844 -13.009 16.690 1.00 96.81 185 VAL A N 1
ATOM 1400 C CA . VAL A 1 185 ? -9.063 -11.565 16.604 1.00 96.81 185 VAL A CA 1
ATOM 1401 C C . VAL A 1 185 ? -7.746 -10.863 16.883 1.00 96.81 185 VAL A C 1
ATOM 1403 O O . VAL A 1 185 ? -7.261 -10.855 18.014 1.00 96.81 185 VAL A O 1
ATOM 1406 N N . SER A 1 186 ? -7.165 -10.256 15.848 1.00 97.25 186 SER A N 1
ATOM 1407 C CA . SER A 1 186 ? -5.961 -9.440 16.002 1.00 97.25 186 SER A CA 1
ATOM 1408 C C . SER A 1 186 ? -6.331 -7.983 16.262 1.00 97.25 186 SER A C 1
ATOM 1410 O O . SER A 1 186 ? -7.110 -7.384 15.523 1.00 97.25 186 SER A O 1
ATOM 1412 N N . PHE A 1 187 ? -5.747 -7.380 17.288 1.00 97.81 187 PHE A N 1
ATOM 1413 C CA . PHE A 1 187 ? -5.927 -5.967 17.609 1.00 97.81 187 PHE A CA 1
ATOM 1414 C C . PHE A 1 187 ? -4.579 -5.310 17.886 1.00 97.81 187 PHE A C 1
ATOM 1416 O O . PHE A 1 187 ? -3.547 -5.976 17.980 1.00 97.81 187 PHE A O 1
ATOM 1423 N N . MET A 1 188 ? -4.581 -3.987 17.944 1.00 97.56 188 MET A N 1
ATOM 1424 C CA . MET A 1 188 ? -3.398 -3.175 18.145 1.00 97.56 188 MET A CA 1
ATOM 1425 C C . MET A 1 188 ? -3.593 -2.185 19.282 1.00 97.56 188 MET A C 1
ATOM 1427 O O . MET A 1 188 ? -4.716 -1.761 19.572 1.00 97.56 188 MET A O 1
ATOM 1431 N N . MET A 1 189 ? -2.474 -1.783 19.872 1.00 97.31 189 MET A N 1
ATOM 1432 C CA . MET A 1 189 ? -2.410 -0.684 20.823 1.00 97.31 189 MET A CA 1
ATOM 1433 C C . MET A 1 189 ? -1.264 0.254 20.463 1.00 97.31 189 MET A C 1
ATOM 1435 O O . MET A 1 189 ? -0.159 -0.197 20.146 1.00 97.31 189 MET A O 1
ATOM 1439 N N . ILE A 1 190 ? -1.528 1.555 20.532 1.00 96.81 190 ILE A N 1
ATOM 1440 C CA . ILE A 1 190 ? -0.529 2.611 20.352 1.00 96.81 190 ILE A CA 1
ATOM 1441 C C . ILE A 1 190 ? -0.659 3.570 21.530 1.00 96.81 190 ILE A C 1
ATOM 1443 O O . ILE A 1 190 ? -1.722 4.147 21.753 1.00 96.81 190 ILE A O 1
ATOM 1447 N N . LYS A 1 191 ? 0.428 3.744 22.282 1.00 96.31 191 LYS A N 1
ATOM 1448 C CA . LYS A 1 191 ? 0.534 4.784 23.308 1.00 96.31 191 LYS A CA 1
ATOM 1449 C C . LYS A 1 191 ? 0.836 6.114 22.619 1.00 96.31 191 LYS A C 1
ATOM 1451 O O . LYS A 1 191 ? 1.896 6.220 22.008 1.00 96.31 191 LYS A O 1
ATOM 1456 N N . ARG A 1 192 ? -0.058 7.099 22.694 1.00 93.94 192 ARG A N 1
ATOM 1457 C CA . ARG A 1 192 ? 0.166 8.437 22.112 1.00 93.94 192 ARG A CA 1
ATOM 1458 C C . ARG A 1 192 ? 0.871 9.346 23.111 1.00 93.94 192 ARG A C 1
ATOM 1460 O O . ARG A 1 192 ? 1.926 9.896 22.813 1.00 93.94 192 ARG A O 1
ATOM 1467 N N . GLU A 1 193 ? 0.356 9.395 24.335 1.00 93.06 193 GLU A N 1
ATOM 1468 C CA . GLU A 1 193 ? 0.920 10.164 25.447 1.00 93.06 193 GLU A CA 1
ATOM 1469 C C . GLU A 1 193 ? 0.849 9.359 26.760 1.00 93.06 193 GLU A C 1
ATOM 1471 O O . GLU A 1 193 ? 0.645 8.141 26.757 1.00 93.06 193 GLU A O 1
ATOM 1476 N N . GLU A 1 194 ? 1.100 10.006 27.897 1.00 91.06 194 GLU A N 1
ATOM 1477 C CA . GLU A 1 194 ? 0.842 9.414 29.211 1.00 91.06 194 GLU A CA 1
ATOM 1478 C C . GLU A 1 194 ? -0.670 9.227 29.395 1.00 91.06 194 GLU A C 1
ATOM 1480 O O . GLU A 1 194 ? -1.446 10.134 29.112 1.00 91.06 194 GLU A O 1
ATOM 1485 N N . ASP A 1 195 ? -1.084 8.024 29.793 1.00 90.12 195 ASP A N 1
ATOM 1486 C CA . ASP A 1 195 ? -2.487 7.615 29.952 1.00 90.12 195 ASP A CA 1
ATOM 1487 C C . ASP A 1 195 ? -3.403 7.734 28.711 1.00 90.12 195 ASP A C 1
ATOM 1489 O O . ASP A 1 195 ? -4.587 7.405 28.794 1.00 90.12 195 ASP A O 1
ATOM 1493 N N . ASP A 1 196 ? -2.869 8.102 27.539 1.00 94.00 196 ASP A N 1
ATOM 1494 C CA . ASP A 1 196 ? -3.602 8.120 26.268 1.00 94.00 196 ASP A CA 1
ATOM 1495 C C . ASP A 1 196 ? -3.185 6.969 25.340 1.00 94.00 196 ASP A C 1
ATOM 1497 O O . ASP A 1 196 ? -2.083 6.936 24.775 1.00 94.00 196 ASP A O 1
ATOM 1501 N N . PHE A 1 197 ? -4.114 6.030 25.146 1.00 96.00 197 PHE A N 1
ATOM 1502 C CA . PHE A 1 197 ? -3.919 4.825 24.350 1.00 96.00 197 PHE A CA 1
ATOM 1503 C C . PHE A 1 197 ? -4.979 4.716 23.259 1.00 96.00 197 PHE A C 1
ATOM 1505 O O . PHE A 1 197 ? -6.181 4.694 23.519 1.00 96.00 197 PHE A O 1
ATOM 1512 N N . ALA A 1 198 ? -4.525 4.577 22.020 1.00 96.44 198 ALA A N 1
ATOM 1513 C CA . ALA A 1 198 ? -5.372 4.167 20.917 1.00 96.44 198 ALA A CA 1
ATOM 1514 C C . ALA A 1 198 ? -5.471 2.637 20.891 1.00 96.44 198 ALA A C 1
ATOM 1516 O O . ALA A 1 198 ? -4.451 1.948 20.808 1.00 96.44 198 ALA A O 1
ATOM 1517 N N . VAL A 1 199 ? -6.697 2.112 20.929 1.00 97.56 199 VAL A N 1
ATOM 1518 C CA . VAL A 1 199 ? -6.992 0.676 20.827 1.00 97.56 199 VAL A CA 1
ATOM 1519 C C . VAL A 1 199 ? -7.904 0.450 19.627 1.00 97.56 199 VAL A C 1
ATOM 1521 O O . VAL A 1 199 ? -8.953 1.083 19.484 1.00 97.56 199 VAL A O 1
ATOM 1524 N N . ALA A 1 200 ? -7.489 -0.432 18.724 1.00 98.00 200 ALA A N 1
ATOM 1525 C CA . ALA A 1 200 ? -8.225 -0.708 17.497 1.00 98.00 200 ALA A CA 1
ATOM 1526 C C . ALA A 1 200 ? -7.989 -2.138 17.013 1.00 98.00 200 ALA A C 1
ATOM 1528 O O . ALA A 1 200 ? -6.957 -2.742 17.290 1.00 98.00 200 ALA A O 1
ATOM 1529 N N . LEU A 1 201 ? -8.925 -2.686 16.245 1.00 97.69 201 LEU A N 1
ATOM 1530 C CA . LEU A 1 201 ? -8.721 -3.940 15.528 1.00 97.69 201 LEU A CA 1
ATOM 1531 C C . LEU A 1 201 ? -7.608 -3.776 14.491 1.00 97.69 201 LEU A C 1
ATOM 1533 O O . LEU A 1 201 ? -7.497 -2.738 13.839 1.00 97.69 201 LEU A O 1
ATOM 1537 N N . ASN A 1 202 ? -6.840 -4.837 14.251 1.00 96.88 202 ASN A N 1
ATOM 1538 C CA . ASN A 1 202 ? -5.818 -4.891 13.206 1.00 96.88 202 ASN A CA 1
ATOM 1539 C C . ASN A 1 202 ? -6.448 -5.120 11.819 1.00 96.88 202 ASN A C 1
ATOM 1541 O O . ASN A 1 202 ? -6.076 -6.028 11.076 1.00 96.88 202 ASN A O 1
ATOM 1545 N N . VAL A 1 203 ? -7.473 -4.328 11.499 1.00 95.25 203 VAL A N 1
ATOM 1546 C CA . VAL A 1 203 ? -8.280 -4.403 10.278 1.00 95.25 203 VAL A CA 1
ATOM 1547 C C . VAL A 1 203 ? -8.700 -3.001 9.875 1.00 95.25 203 VAL A C 1
ATOM 1549 O O . VAL A 1 203 ? -9.107 -2.192 10.707 1.00 95.25 203 VAL A O 1
ATOM 1552 N N . CYS A 1 204 ? -8.618 -2.735 8.577 1.00 94.25 204 CYS A N 1
ATOM 1553 C CA . CYS A 1 204 ? -9.047 -1.480 7.985 1.00 94.25 204 CYS A CA 1
ATOM 1554 C C . CYS A 1 204 ? -10.566 -1.360 7.932 1.00 94.25 204 CYS A C 1
ATOM 1556 O O . CYS A 1 204 ? -11.262 -2.338 7.665 1.00 94.25 204 CYS A O 1
ATOM 1558 N N . GLY A 1 205 ? -11.076 -0.142 8.137 1.00 91.06 205 GLY A N 1
ATOM 1559 C CA . GLY A 1 205 ? -12.509 0.150 8.086 1.00 91.06 205 GLY A CA 1
ATOM 1560 C C . GLY A 1 205 ? -13.190 -0.291 6.788 1.00 91.06 205 GLY A C 1
ATOM 1561 O O . GLY A 1 205 ? -14.348 -0.719 6.826 1.00 91.06 205 GLY A O 1
ATOM 1562 N N . ILE 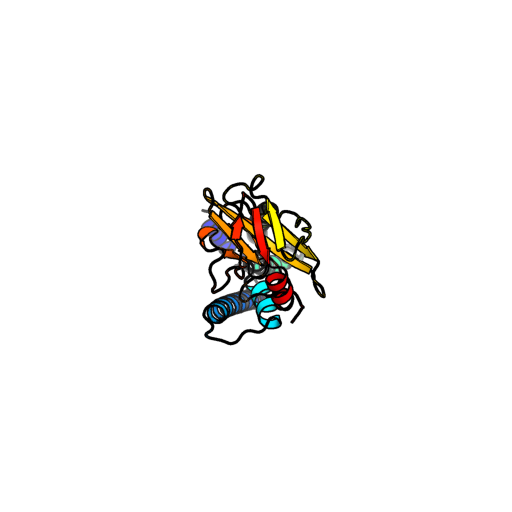A 1 206 ? -12.460 -0.243 5.668 1.00 89.75 206 ILE A N 1
ATOM 1563 C CA . ILE A 1 206 ? -12.971 -0.599 4.339 1.00 89.75 206 ILE A CA 1
ATOM 1564 C C . ILE A 1 206 ? -12.235 -1.779 3.693 1.00 89.75 206 ILE A C 1
ATOM 1566 O O . ILE A 1 206 ? -12.869 -2.578 3.010 1.00 89.75 206 ILE A O 1
ATOM 1570 N N . CYS A 1 207 ? -10.919 -1.925 3.888 1.00 91.56 207 CYS A N 1
ATOM 1571 C CA . CYS A 1 207 ? -10.149 -2.979 3.221 1.00 91.56 207 CYS A CA 1
ATOM 1572 C C . CYS A 1 207 ? -10.341 -4.358 3.885 1.00 91.56 207 CYS A C 1
ATOM 1574 O O . CYS A 1 207 ? -10.685 -4.444 5.062 1.00 91.56 207 CYS A O 1
ATOM 1576 N N . PRO A 1 208 ? -10.038 -5.454 3.165 1.00 90.88 208 PRO A N 1
ATOM 1577 C CA . PRO A 1 208 ? -9.923 -6.780 3.768 1.00 90.88 208 PRO A CA 1
ATOM 1578 C C . PRO A 1 208 ? -8.934 -6.803 4.942 1.00 90.88 208 PRO A C 1
ATOM 1580 O O . PRO A 1 208 ? -7.979 -6.022 4.972 1.00 90.88 208 PRO A O 1
ATOM 1583 N N . ALA A 1 209 ? -9.120 -7.750 5.863 1.00 92.62 209 ALA A N 1
ATOM 1584 C CA . ALA A 1 209 ? -8.308 -7.943 7.067 1.00 92.62 209 ALA A CA 1
ATOM 1585 C C . ALA A 1 209 ? -6.861 -8.396 6.766 1.00 92.62 209 ALA A C 1
ATOM 1587 O O . ALA A 1 209 ? -6.485 -9.545 6.978 1.00 92.62 209 ALA A O 1
ATOM 1588 N N . ARG A 1 210 ? -6.040 -7.487 6.226 1.00 92.75 210 ARG A N 1
ATOM 1589 C CA . ARG A 1 210 ? -4.600 -7.681 5.959 1.00 92.75 210 ARG A CA 1
ATOM 1590 C C . ARG A 1 210 ? -3.707 -7.152 7.088 1.00 92.75 210 ARG A C 1
ATOM 1592 O O . ARG A 1 210 ? -2.559 -7.579 7.205 1.00 92.75 210 ARG A O 1
ATOM 1599 N N . GLY A 1 211 ? -4.256 -6.261 7.909 1.00 94.81 211 GLY A N 1
ATOM 1600 C CA . GLY A 1 211 ? -3.559 -5.597 9.000 1.00 94.81 211 GLY A CA 1
ATOM 1601 C C . GLY A 1 211 ? -2.739 -4.389 8.567 1.00 94.81 211 GLY A C 1
ATOM 1602 O O . GLY A 1 211 ? -2.951 -3.808 7.493 1.00 94.81 211 GLY A O 1
ATOM 1603 N N . TYR A 1 212 ? -1.840 -4.010 9.467 1.00 96.25 212 TYR A N 1
ATOM 1604 C CA . TYR A 1 212 ? -0.990 -2.842 9.348 1.00 96.25 212 TYR A CA 1
ATOM 1605 C C . TYR A 1 212 ? 0.458 -3.150 9.737 1.00 96.25 212 TYR A C 1
ATOM 1607 O O . TYR A 1 212 ? 0.742 -4.051 10.532 1.00 96.25 212 TYR A O 1
ATOM 1615 N N . HIS A 1 213 ? 1.364 -2.330 9.219 1.00 95.56 213 HIS A N 1
ATOM 1616 C CA . HIS A 1 213 ? 2.734 -2.181 9.704 1.00 95.56 213 HIS A CA 1
ATOM 1617 C C . HIS A 1 213 ? 3.020 -0.699 9.944 1.00 95.56 213 HIS A C 1
ATOM 1619 O O . HIS A 1 213 ? 2.259 0.166 9.519 1.00 95.56 213 HIS A O 1
ATOM 1625 N N . GLN A 1 214 ? 4.114 -0.394 10.624 1.00 95.44 214 GLN A N 1
ATOM 1626 C CA . GLN A 1 214 ? 4.523 0.970 10.921 1.00 95.44 214 GLN A CA 1
ATOM 1627 C C . GLN A 1 214 ? 5.771 1.355 10.121 1.00 95.44 214 GLN A C 1
ATOM 1629 O O . GLN A 1 214 ? 6.739 0.597 10.046 1.00 95.44 214 GLN A O 1
ATOM 1634 N N . GLU A 1 215 ? 5.759 2.563 9.561 1.00 92.44 215 GLU A N 1
ATOM 1635 C CA . GLU A 1 215 ? 6.905 3.198 8.909 1.00 92.44 215 GLU A CA 1
ATOM 1636 C C . GLU A 1 215 ? 7.152 4.563 9.575 1.00 92.44 215 GLU A C 1
ATOM 1638 O O . GLU A 1 215 ? 6.417 5.530 9.364 1.00 92.44 215 GLU A O 1
ATOM 1643 N N . GLY A 1 216 ? 8.175 4.650 10.431 1.00 90.19 216 GLY A N 1
ATOM 1644 C CA . GLY A 1 216 ? 8.439 5.862 11.214 1.00 90.19 216 GLY A CA 1
ATOM 1645 C C . GLY A 1 216 ? 7.265 6.210 12.136 1.00 90.19 216 GLY A C 1
ATOM 1646 O O . GLY A 1 216 ? 6.888 5.405 12.978 1.00 90.19 216 GLY A O 1
ATOM 1647 N N . ASN A 1 217 ? 6.677 7.399 11.974 1.00 90.94 217 ASN A N 1
ATOM 1648 C CA . ASN A 1 217 ? 5.548 7.878 12.788 1.00 90.94 217 ASN A CA 1
ATOM 1649 C C . ASN A 1 217 ? 4.183 7.722 12.089 1.00 90.94 217 ASN A C 1
ATOM 1651 O O . ASN A 1 217 ? 3.257 8.492 12.340 1.00 90.94 217 ASN A O 1
ATOM 1655 N N . VAL A 1 218 ? 4.081 6.787 11.144 1.00 94.00 218 VAL A N 1
ATOM 1656 C CA . VAL A 1 218 ? 2.875 6.545 10.347 1.00 94.00 218 VAL A CA 1
ATOM 1657 C C . VAL A 1 218 ? 2.564 5.056 10.365 1.00 94.00 218 VAL A C 1
ATOM 1659 O O . VAL A 1 218 ? 3.456 4.217 10.226 1.00 94.00 218 VAL A O 1
ATOM 1662 N N . LEU A 1 219 ? 1.286 4.727 10.517 1.00 95.44 219 LEU A N 1
ATOM 1663 C CA . LEU A 1 219 ? 0.782 3.371 10.352 1.00 95.44 219 LEU A CA 1
ATOM 1664 C C . LEU A 1 219 ? 0.357 3.175 8.890 1.00 95.44 219 LEU A C 1
ATOM 1666 O O . LEU A 1 219 ? -0.258 4.051 8.300 1.00 95.44 219 LEU A O 1
ATOM 1670 N N . VAL A 1 220 ? 0.675 2.045 8.273 1.00 94.94 220 VAL A N 1
ATOM 1671 C CA . VAL A 1 220 ? 0.462 1.807 6.840 1.00 94.94 220 VAL A CA 1
ATOM 1672 C C . VAL A 1 220 ? -0.383 0.553 6.646 1.00 94.94 220 VAL A C 1
ATOM 1674 O O . VAL A 1 220 ? -0.059 -0.522 7.151 1.00 94.94 220 VAL A O 1
ATOM 1677 N N . CYS A 1 221 ? -1.479 0.683 5.895 1.00 94.81 221 CYS A N 1
ATOM 1678 C CA . CYS A 1 221 ? -2.359 -0.440 5.565 1.00 94.81 221 CYS A CA 1
ATOM 1679 C C . CYS A 1 221 ? -1.660 -1.440 4.631 1.00 94.81 221 CYS A C 1
ATOM 1681 O O . CYS A 1 221 ? -1.188 -1.076 3.549 1.00 94.81 221 CYS A O 1
ATOM 1683 N N . ASP A 1 222 ? -1.668 -2.726 4.981 1.00 93.31 222 ASP A N 1
ATOM 1684 C CA . ASP A 1 222 ? -0.994 -3.767 4.191 1.00 93.31 222 ASP A CA 1
ATOM 1685 C C . ASP A 1 222 ? -1.670 -4.086 2.853 1.00 93.31 222 ASP A C 1
ATOM 1687 O O . ASP A 1 222 ? -1.038 -4.651 1.946 1.00 93.31 222 ASP A O 1
ATOM 1691 N N . ASN A 1 223 ? -2.951 -3.726 2.723 1.00 92.69 223 ASN A N 1
ATOM 1692 C CA . ASN A 1 223 ? -3.732 -3.943 1.510 1.00 92.69 223 ASN A CA 1
ATOM 1693 C C . ASN A 1 223 ? -3.435 -2.883 0.439 1.00 92.69 223 ASN A C 1
ATOM 1695 O O . ASN A 1 223 ? -3.034 -3.232 -0.669 1.00 92.69 223 ASN A O 1
ATOM 1699 N N . CYS A 1 224 ? -3.628 -1.602 0.767 1.00 91.50 224 CYS A N 1
ATOM 1700 C CA . CYS A 1 224 ? -3.591 -0.496 -0.198 1.00 91.50 224 CYS A CA 1
ATOM 1701 C C . CYS A 1 224 ? -2.434 0.498 0.001 1.00 91.50 224 CYS A C 1
ATOM 1703 O O . CYS A 1 224 ? -2.297 1.412 -0.804 1.00 91.50 224 CYS A O 1
ATOM 1705 N N . ASN A 1 225 ? -1.590 0.331 1.029 1.00 92.12 225 ASN A N 1
ATOM 1706 C CA . ASN A 1 225 ? -0.570 1.305 1.449 1.00 92.12 225 ASN A CA 1
ATOM 1707 C C . ASN A 1 225 ? -1.116 2.695 1.839 1.00 92.12 225 ASN A C 1
ATOM 1709 O O . ASN A 1 225 ? -0.357 3.662 1.831 1.00 92.12 225 ASN A O 1
ATOM 1713 N N . ALA A 1 226 ? -2.395 2.809 2.216 1.00 91.88 226 ALA A N 1
ATOM 1714 C CA . ALA A 1 226 ? -2.911 4.050 2.792 1.00 91.88 226 ALA A CA 1
ATOM 1715 C C . ALA A 1 226 ? -2.127 4.403 4.076 1.00 91.88 226 ALA A C 1
ATOM 1717 O O . ALA A 1 226 ? -2.046 3.549 4.972 1.00 91.88 226 ALA A O 1
ATOM 1718 N N . PRO A 1 227 ? -1.536 5.611 4.163 1.00 93.25 227 PRO A N 1
ATOM 1719 C CA . PRO A 1 227 ? -0.879 6.090 5.368 1.00 93.25 227 PRO A CA 1
ATOM 1720 C C . PRO A 1 227 ? -1.926 6.587 6.367 1.00 93.25 227 PRO A C 1
ATOM 1722 O O . PRO A 1 227 ? -2.821 7.355 6.024 1.00 93.25 227 PRO A O 1
ATOM 1725 N N . ILE A 1 228 ? -1.783 6.170 7.614 1.00 95.38 228 ILE A N 1
ATOM 1726 C CA . ILE A 1 228 ? -2.669 6.481 8.726 1.00 95.38 228 ILE A CA 1
ATOM 1727 C C . ILE A 1 228 ? -1.866 7.241 9.776 1.00 95.38 228 ILE A C 1
ATOM 1729 O O . ILE A 1 228 ? -0.813 6.791 10.237 1.00 95.38 228 ILE A O 1
ATOM 1733 N N . ASN A 1 229 ? -2.375 8.408 10.158 1.00 94.81 229 ASN A N 1
ATOM 1734 C CA . ASN A 1 229 ? -1.799 9.186 11.242 1.00 94.81 229 ASN A CA 1
ATOM 1735 C C . ASN A 1 229 ? -2.072 8.478 12.581 1.00 94.81 229 ASN A C 1
ATOM 1737 O O . ASN A 1 229 ? -3.231 8.186 12.887 1.00 94.81 229 ASN A O 1
ATOM 1741 N N . LEU A 1 230 ? -1.025 8.230 13.377 1.00 94.69 230 LEU A N 1
ATOM 1742 C CA . LEU A 1 230 ? -1.132 7.562 14.681 1.00 94.69 230 LEU A CA 1
ATOM 1743 C C . LEU A 1 230 ? -2.135 8.264 15.612 1.00 94.69 230 LEU A C 1
ATOM 1745 O O . LEU A 1 230 ? -2.884 7.587 16.310 1.00 94.69 230 LEU A O 1
ATOM 1749 N N . GLU A 1 231 ? -2.236 9.594 15.534 1.00 93.56 231 GLU A N 1
ATOM 1750 C CA . GLU A 1 231 ? -3.180 10.401 16.326 1.00 93.56 231 GLU A CA 1
ATOM 1751 C C . GLU A 1 231 ? -4.646 10.074 16.047 1.00 93.56 231 GLU A C 1
ATOM 1753 O O . GLU A 1 231 ? -5.509 10.232 16.910 1.00 93.56 231 GLU A O 1
ATOM 1758 N N . THR A 1 232 ? -4.936 9.613 14.831 1.00 94.69 232 THR A N 1
ATOM 1759 C CA . THR A 1 232 ? -6.299 9.274 14.422 1.00 94.69 232 THR A CA 1
ATOM 1760 C C . THR A 1 232 ? -6.680 7.852 14.802 1.00 94.69 232 THR A C 1
ATOM 1762 O O . THR A 1 232 ? -7.866 7.536 14.797 1.00 94.69 232 THR A O 1
ATOM 1765 N N . VAL A 1 233 ? -5.730 6.977 15.151 1.00 95.31 233 VAL A N 1
ATOM 1766 C CA . VAL A 1 233 ? -6.046 5.582 15.492 1.00 95.31 233 VAL A CA 1
ATOM 1767 C C . VAL A 1 233 ? -6.982 5.546 16.705 1.00 95.31 233 VAL A C 1
ATOM 1769 O O . VAL A 1 233 ? -6.803 6.283 17.669 1.00 95.31 233 VAL A O 1
ATOM 1772 N N . GLY A 1 234 ? -8.025 4.714 16.635 1.00 91.81 234 GLY A N 1
ATOM 1773 C CA . GLY A 1 234 ? -9.112 4.695 17.622 1.00 91.81 234 GLY A CA 1
ATOM 1774 C C . GLY A 1 234 ? -10.287 5.621 17.279 1.00 91.81 234 GLY A C 1
ATOM 1775 O O . GLY A 1 234 ? -11.341 5.522 17.902 1.00 91.81 234 GLY A O 1
ATOM 1776 N N . MET A 1 235 ? -10.170 6.462 16.246 1.00 93.38 235 MET A N 1
ATOM 1777 C CA . MET A 1 235 ? -11.301 7.203 15.674 1.00 93.38 235 MET A CA 1
ATOM 1778 C C . MET A 1 235 ? -11.939 6.411 14.519 1.00 93.38 235 MET A C 1
ATOM 1780 O O . MET A 1 235 ? -11.230 5.791 13.727 1.00 93.38 235 MET A O 1
ATOM 1784 N N . PRO A 1 236 ? -13.270 6.402 14.361 1.00 90.88 236 PRO A N 1
ATOM 1785 C CA . PRO A 1 236 ? -13.898 5.742 13.221 1.00 90.88 236 PRO A CA 1
ATOM 1786 C C . PRO A 1 236 ? -13.739 6.568 11.934 1.00 90.88 236 PRO A C 1
ATOM 1788 O O . PRO A 1 236 ? -13.717 7.796 11.978 1.00 90.88 236 PRO A O 1
ATOM 1791 N N . GLY A 1 237 ? -13.724 5.899 10.776 1.00 87.50 237 GLY A N 1
ATOM 1792 C CA . GLY A 1 237 ? -13.861 6.540 9.462 1.00 87.50 237 GLY A CA 1
ATOM 1793 C C . GLY A 1 237 ? -12.775 6.169 8.450 1.00 87.50 237 GLY A C 1
ATOM 1794 O O . GLY A 1 237 ? -11.645 5.851 8.813 1.00 87.50 237 GLY A O 1
ATOM 1795 N N . GLY A 1 238 ? -13.141 6.216 7.166 1.00 86.69 238 GLY A N 1
ATOM 1796 C CA . GLY A 1 238 ? -12.240 6.006 6.031 1.00 86.69 238 GLY A CA 1
ATOM 1797 C C . GLY A 1 238 ? -11.374 4.743 6.126 1.00 86.69 238 GLY A C 1
ATOM 1798 O O . GLY A 1 238 ? -11.848 3.665 6.499 1.00 86.69 238 GLY A O 1
ATOM 1799 N N . CYS A 1 239 ? -10.090 4.884 5.792 1.00 89.19 239 CYS A N 1
ATOM 1800 C CA . CYS A 1 239 ? -9.097 3.804 5.855 1.00 89.19 239 CYS A CA 1
ATOM 1801 C C . CYS A 1 239 ? -8.546 3.493 7.264 1.00 89.19 239 CYS A C 1
ATOM 1803 O O . CYS A 1 239 ? -7.682 2.614 7.402 1.00 89.19 239 CYS A O 1
ATOM 1805 N N . ASN A 1 240 ? -9.012 4.186 8.305 1.00 94.56 240 ASN A N 1
ATOM 1806 C CA . ASN A 1 240 ? -8.495 4.043 9.665 1.00 94.56 240 ASN A CA 1
ATOM 1807 C C . ASN A 1 240 ? -8.779 2.635 10.243 1.00 94.56 240 ASN A C 1
ATOM 1809 O O . ASN A 1 240 ? -9.771 2.006 9.843 1.00 94.56 240 ASN A O 1
ATOM 1813 N N . PRO A 1 241 ? -7.942 2.105 11.162 1.00 96.75 241 PRO A N 1
ATOM 1814 C CA . PRO A 1 241 ? -8.247 0.868 11.865 1.00 96.75 241 PRO A CA 1
ATOM 1815 C C . PRO A 1 241 ? -9.586 0.966 12.601 1.00 96.75 241 PRO A C 1
ATOM 1817 O O . PRO A 1 241 ? -9.923 2.012 13.155 1.00 96.75 241 PRO A O 1
ATOM 1820 N N . VAL A 1 242 ? -10.354 -0.124 12.615 1.00 96.50 242 VAL A N 1
ATOM 1821 C CA . VAL A 1 242 ? -11.668 -0.144 13.278 1.00 96.50 242 VAL A CA 1
ATOM 1822 C C . VAL A 1 242 ? -11.479 0.019 14.794 1.00 96.50 242 VAL A C 1
ATOM 1824 O O . VAL A 1 242 ? -10.825 -0.838 15.389 1.00 96.50 242 VAL A O 1
ATOM 1827 N N . PRO A 1 243 ? -12.042 1.061 15.437 1.00 97.00 243 PRO A N 1
ATOM 1828 C CA . PRO A 1 243 ? -11.882 1.275 16.874 1.00 97.00 243 PRO A CA 1
ATOM 1829 C C . PRO A 1 243 ? -12.391 0.097 17.700 1.00 97.00 243 PRO A C 1
ATOM 1831 O O . PRO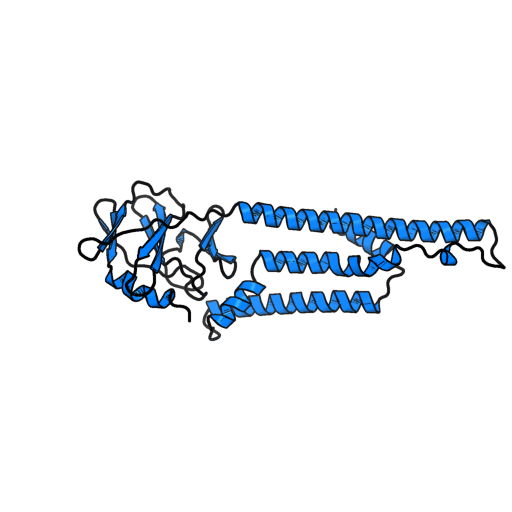 A 1 243 ? -13.396 -0.524 17.348 1.00 97.00 243 PRO A O 1
ATOM 1834 N N . LEU A 1 244 ? -11.714 -0.177 18.811 1.00 97.19 244 LEU A N 1
ATOM 1835 C CA . LEU A 1 244 ? -12.103 -1.201 19.772 1.00 97.19 244 LEU A CA 1
ATOM 1836 C C . LEU A 1 244 ? -12.296 -0.535 21.133 1.00 97.19 244 LEU A C 1
ATOM 1838 O O . LEU A 1 244 ? -11.403 0.159 21.615 1.00 97.19 244 LEU A O 1
ATOM 1842 N N . ALA A 1 245 ? -13.475 -0.719 21.726 1.00 96.31 245 ALA A N 1
ATOM 1843 C CA . ALA A 1 245 ? -13.778 -0.153 23.031 1.00 96.31 245 ALA A CA 1
ATOM 1844 C C . ALA A 1 245 ? -12.860 -0.767 24.094 1.00 96.31 245 ALA A C 1
ATOM 1846 O O . ALA A 1 245 ? -12.682 -1.984 24.154 1.00 96.31 245 ALA A O 1
ATOM 1847 N N . ALA A 1 246 ? -12.264 0.087 24.921 1.00 96.50 246 ALA A N 1
ATOM 1848 C CA . ALA A 1 246 ? -11.374 -0.335 25.987 1.00 96.50 246 ALA A CA 1
ATOM 1849 C C . ALA A 1 246 ? -11.380 0.681 27.133 1.00 96.50 246 ALA A C 1
ATOM 1851 O O . ALA A 1 246 ? -11.766 1.837 26.952 1.00 96.50 246 ALA A O 1
ATOM 1852 N N . SER A 1 247 ? -10.965 0.250 28.321 1.00 95.94 247 SER A N 1
ATOM 1853 C CA . SER A 1 247 ? -10.849 1.103 29.510 1.00 95.94 247 SER A CA 1
ATOM 1854 C C . SER A 1 247 ? -9.479 0.949 30.156 1.00 95.94 247 SER A C 1
ATOM 1856 O O . SER A 1 247 ? -8.993 -0.170 30.296 1.00 95.94 247 SER A O 1
ATOM 1858 N N . LEU A 1 248 ? -8.874 2.064 30.570 1.00 96.06 248 LEU A N 1
ATOM 1859 C CA . LEU A 1 248 ? -7.639 2.073 31.353 1.00 96.06 248 LEU A CA 1
ATOM 1860 C C . LEU A 1 248 ? -7.978 1.925 32.840 1.00 96.06 248 LEU A C 1
ATOM 1862 O O . LEU A 1 248 ? -8.619 2.799 33.422 1.00 96.06 248 LEU A O 1
ATOM 1866 N N . ILE A 1 249 ? -7.564 0.817 33.453 1.00 95.00 249 ILE A N 1
ATOM 1867 C CA . ILE A 1 249 ? -7.801 0.522 34.870 1.00 95.00 249 ILE A CA 1
ATOM 1868 C C . ILE A 1 249 ? -6.511 -0.044 35.462 1.00 95.00 249 ILE A C 1
ATOM 1870 O O . ILE A 1 249 ? -6.026 -1.077 35.015 1.00 95.00 249 ILE A O 1
ATOM 1874 N N . ASN A 1 250 ? -5.966 0.616 36.488 1.00 91.69 250 ASN A N 1
ATOM 1875 C CA . ASN A 1 250 ? -4.754 0.186 37.203 1.00 91.69 250 ASN A CA 1
ATOM 1876 C C . ASN A 1 250 ? -3.534 -0.079 36.292 1.00 91.69 250 ASN A C 1
ATOM 1878 O O . ASN A 1 250 ? -2.785 -1.019 36.534 1.00 91.69 250 ASN A O 1
ATOM 1882 N N . GLY A 1 251 ? -3.335 0.726 35.241 1.00 92.19 251 GLY A N 1
ATOM 1883 C CA . GLY A 1 251 ? -2.222 0.537 34.296 1.00 92.19 251 GLY A CA 1
ATOM 1884 C C . GLY A 1 251 ? -2.419 -0.617 33.302 1.00 92.19 251 GLY A C 1
ATOM 1885 O O . GLY A 1 251 ? -1.477 -1.022 32.621 1.00 92.19 251 GLY A O 1
ATOM 1886 N N . GLU A 1 252 ? -3.638 -1.147 33.198 1.00 95.88 252 GLU A N 1
ATOM 1887 C CA . GLU A 1 252 ? -4.017 -2.134 32.194 1.00 95.88 252 GLU A CA 1
ATOM 1888 C C . GLU A 1 252 ? -5.131 -1.598 31.305 1.00 95.88 252 GLU A C 1
ATOM 1890 O O . GLU A 1 252 ? -6.088 -0.973 31.767 1.00 95.88 252 GLU A O 1
ATOM 1895 N N . ILE A 1 253 ? -5.032 -1.908 30.020 1.00 96.94 253 ILE A N 1
ATOM 1896 C CA . ILE A 1 253 ? -6.122 -1.736 29.074 1.00 96.94 253 ILE A CA 1
ATOM 1897 C C . ILE A 1 253 ? -6.985 -2.990 29.124 1.00 96.94 253 ILE A C 1
ATOM 1899 O O . ILE A 1 253 ? -6.516 -4.100 28.861 1.00 96.94 253 ILE A O 1
ATOM 1903 N N . GLN A 1 254 ? -8.248 -2.793 29.489 1.00 97.38 254 GLN A N 1
ATOM 1904 C CA . GLN A 1 254 ? -9.245 -3.845 29.615 1.00 97.38 254 GLN A CA 1
ATOM 1905 C C . GLN A 1 254 ? -10.237 -3.777 28.460 1.00 97.38 254 GLN A C 1
ATOM 1907 O O . GLN A 1 254 ? -10.828 -2.726 28.197 1.00 97.38 254 GLN A O 1
ATOM 1912 N N . ILE A 1 255 ? -10.424 -4.908 27.786 1.00 97.94 255 ILE A N 1
ATOM 1913 C CA . ILE A 1 255 ? -11.307 -5.064 26.625 1.00 97.94 255 ILE A CA 1
ATOM 1914 C C . ILE A 1 255 ? -12.312 -6.172 26.940 1.00 97.94 255 ILE A C 1
ATOM 1916 O O . ILE A 1 255 ? -11.917 -7.247 27.397 1.00 97.94 255 ILE A O 1
ATOM 1920 N N . ALA A 1 256 ? -13.600 -5.937 26.694 1.00 97.81 256 ALA A N 1
ATOM 1921 C CA . ALA A 1 256 ? -14.615 -6.960 26.912 1.00 97.81 256 ALA A CA 1
ATOM 1922 C C . ALA A 1 256 ? -14.471 -8.099 25.895 1.00 97.81 256 ALA A C 1
ATOM 1924 O O . ALA A 1 256 ? -14.315 -7.869 24.693 1.00 97.81 256 ALA A O 1
ATOM 1925 N N . VAL A 1 257 ? -14.568 -9.345 26.367 1.00 97.00 257 VAL A N 1
ATOM 1926 C CA . VAL A 1 257 ? -14.554 -10.521 25.482 1.00 97.00 257 VAL A CA 1
ATOM 1927 C C . VAL A 1 257 ? -15.696 -10.463 24.468 1.00 97.00 257 VAL A C 1
ATOM 1929 O O . VAL A 1 257 ? -15.494 -10.838 23.320 1.00 97.00 257 VAL A O 1
ATOM 1932 N N . ASP A 1 258 ? -16.857 -9.931 24.852 1.00 96.56 258 ASP A N 1
ATOM 1933 C CA . ASP A 1 258 ? -18.007 -9.797 23.955 1.00 96.56 258 ASP A CA 1
ATOM 1934 C C . ASP A 1 258 ? -17.715 -8.878 22.754 1.00 96.56 258 ASP A C 1
ATOM 1936 O O . ASP A 1 258 ? -18.131 -9.184 21.633 1.00 96.56 258 ASP A O 1
ATOM 1940 N N . ASP A 1 259 ? -16.945 -7.801 22.950 1.00 96.75 259 ASP A N 1
ATOM 1941 C CA . ASP A 1 259 ? -16.542 -6.894 21.866 1.00 96.75 259 ASP A CA 1
ATOM 1942 C C . ASP A 1 259 ? -15.569 -7.580 20.896 1.00 96.75 259 ASP A C 1
ATOM 1944 O O . ASP A 1 259 ? -15.695 -7.454 19.672 1.00 96.75 259 ASP A O 1
ATOM 1948 N N . LEU A 1 260 ? -14.623 -8.359 21.430 1.00 96.69 260 LEU A N 1
ATOM 1949 C CA . LEU A 1 260 ? -13.697 -9.166 20.630 1.00 96.69 260 LEU A CA 1
ATOM 1950 C C . LEU A 1 260 ? -14.445 -10.264 19.869 1.00 96.69 260 LEU A C 1
ATOM 1952 O O . LEU A 1 260 ? -14.241 -10.446 18.668 1.00 96.69 260 LEU A O 1
ATOM 1956 N N . ASP A 1 261 ? -15.365 -10.960 20.528 1.00 95.38 261 ASP A N 1
ATOM 1957 C CA . ASP A 1 261 ? -16.165 -12.003 19.903 1.00 95.38 261 ASP A CA 1
ATOM 1958 C C . ASP A 1 261 ? -17.035 -11.443 18.770 1.00 95.38 261 ASP A C 1
ATOM 1960 O O . ASP A 1 261 ? -17.112 -12.054 17.699 1.00 95.38 261 ASP A O 1
ATOM 1964 N N . ALA A 1 262 ? -17.641 -10.267 18.959 1.00 94.62 262 ALA A N 1
ATOM 1965 C CA . ALA A 1 262 ? -18.400 -9.574 17.920 1.00 94.62 262 ALA A CA 1
ATOM 1966 C C . ALA A 1 262 ? -17.515 -9.153 16.730 1.00 94.62 262 ALA A C 1
ATOM 1968 O O . ALA A 1 262 ? -17.956 -9.192 15.570 1.00 94.62 262 ALA A O 1
ATOM 1969 N N . ALA A 1 263 ? -16.255 -8.794 16.996 1.00 95.31 263 ALA A N 1
ATOM 1970 C CA . ALA A 1 263 ? -15.284 -8.386 15.986 1.00 95.31 263 ALA A CA 1
ATOM 1971 C C . ALA A 1 263 ? -14.846 -9.520 15.044 1.00 95.31 263 ALA A C 1
ATOM 1973 O O . ALA A 1 263 ? -14.399 -9.224 13.934 1.00 95.31 263 ALA A O 1
ATOM 1974 N N . GLN A 1 264 ? -15.037 -10.799 15.398 1.00 94.31 264 GLN A N 1
ATOM 1975 C CA . GLN A 1 264 ? -14.686 -11.955 14.547 1.00 94.31 264 GLN A CA 1
ATOM 1976 C C . GLN A 1 264 ? -15.264 -11.861 13.125 1.00 94.31 264 GLN A C 1
ATOM 1978 O O . GLN A 1 264 ? -14.622 -12.269 12.157 1.00 94.31 264 GLN A O 1
ATOM 1983 N N . ASN A 1 265 ? -16.435 -11.236 12.965 1.00 91.50 265 ASN A N 1
ATOM 1984 C CA . ASN A 1 265 ? -17.072 -11.006 11.663 1.00 91.50 265 ASN A CA 1
ATOM 1985 C C . ASN A 1 265 ? -16.242 -10.142 10.694 1.00 91.50 265 ASN A C 1
ATOM 1987 O O . ASN A 1 265 ? -16.536 -10.114 9.498 1.00 91.50 265 ASN A O 1
ATOM 1991 N N . ARG A 1 266 ? -15.247 -9.403 11.198 1.00 90.94 266 ARG A N 1
ATOM 1992 C CA . ARG A 1 266 ? -14.306 -8.597 10.404 1.00 90.94 266 ARG A CA 1
ATOM 1993 C C . ARG A 1 266 ? -13.097 -9.400 9.919 1.00 90.94 266 ARG A C 1
ATOM 1995 O O . ARG A 1 266 ? -12.473 -8.992 8.945 1.00 90.94 266 ARG A O 1
ATOM 2002 N N . PHE A 1 267 ? -12.788 -10.515 10.579 1.00 90.62 267 PHE A N 1
ATOM 2003 C CA . PHE A 1 267 ? -11.663 -11.403 10.258 1.00 90.62 267 PHE A CA 1
ATOM 2004 C C . PHE A 1 267 ? -12.103 -12.630 9.461 1.00 90.62 267 PHE A C 1
ATOM 2006 O O . PHE A 1 267 ? -11.323 -13.172 8.681 1.00 90.62 267 PHE A O 1
ATOM 2013 N N . ALA A 1 268 ? -13.361 -13.048 9.615 1.00 77.50 268 ALA A N 1
ATOM 2014 C CA . ALA A 1 268 ? -13.963 -14.062 8.767 1.00 77.50 268 ALA A CA 1
ATOM 2015 C C . ALA A 1 268 ? -13.943 -13.581 7.306 1.00 77.50 268 ALA A C 1
ATOM 2017 O O . ALA A 1 268 ? -14.508 -12.534 6.983 1.00 77.50 268 ALA A O 1
ATOM 2018 N N . ALA A 1 269 ? -13.260 -14.332 6.436 1.00 57.22 269 ALA A N 1
ATOM 2019 C CA . ALA A 1 269 ? -13.159 -14.026 5.014 1.00 57.22 269 ALA A CA 1
ATOM 2020 C C . ALA A 1 269 ? -14.562 -13.802 4.419 1.00 57.22 269 ALA A C 1
ATOM 2022 O O . ALA A 1 269 ? -15.381 -14.720 4.391 1.00 57.22 269 ALA A O 1
ATOM 2023 N N . ARG A 1 270 ? -14.832 -12.572 3.976 1.00 46.00 270 ARG A N 1
ATOM 2024 C CA . ARG A 1 270 ? -15.959 -12.242 3.098 1.00 46.00 270 ARG A CA 1
ATOM 2025 C C . ARG A 1 270 ? -15.476 -12.165 1.660 1.00 46.00 270 ARG A C 1
ATOM 2027 O O . ARG A 1 270 ? -14.407 -11.549 1.444 1.00 46.00 270 ARG A O 1
#

Secondary structure (DSSP, 8-state):
-HHHHHHHHHHHHHTT--HHHHHHHHHHHHHHHHHHHHHHHHHHHHHTTSS---HHHHHHHHHHHSHHHHHHHHHHHHHHHHHTTGGGGS--HHHHSPPTT--HHHHHHHHHHHHHHHHHHHHHHHHHHHHHHHHHHHHHHHHHT-B-PPPEEE-EETTEEEEESTTPPBT-EEEEEE--SSS-EEEEEEE-SSS-EEEEEEEESSS-S--EEEETTEEEETTT--EEEGGGTTS-STTSEEE---EEETTEEEEEHHHHHHHGGGTS--

pLDDT: mean 89.78, std 7.32, range [46.0, 98.0]

Sequence (270 aa):
GLAGLFGILFVKGSLRINLRRFFAVTGLVLLVLVARLVAGSLHEFFEVGLVPSTPALLTVVGFIVKGSTSTFILIALIALPVLVMLPELRLRPEVLAARPDESGAERRKRVAGVYRTRNWQTALMSVTLATVLALGGLTYATGQAQYRPEPQAVTSHAGMVHVSTEALQTNQLNLYTYAGKNVDVSFMMIKREEDDFAVALNVCGICPARGYHQEGNVLVCDNCNAPINLETVGMPGGCNPVPLAASLINGEIQIAVDDLDAAQNRFAAR

Radius of gyration: 27.86 Å; chains: 1; bounding box: 58×36×93 Å

Foldseek 3Di:
DLVVVLVVLCVLLVPDDPVVQLCVQLVVLVVLVVVLVVLVVVLVCVQVVVDDDDQVSLLVSLCSQAPVNVLVSVLSNLQVSLVSCVVVLDDDVVQLDDDPPDDPVNSVVSVVSSVSSSVSSVVSNVSSVVVSCVSVVVVVVQVVQWADDDAAEWDDDPQKTKDAQPPADALDWHKHWYDEPPDIWIKIWHHNDVVDIAIATQAFPRYANPGWIDRPNWIADPRRRDTHHPVCRLPDGGRHGHHFDWDQDPRITIGGSVSRNVCVVRNPDD